Protein AF-A0AAV1BAX0-F1 (afdb_monomer_lite)

Organism: Vicia faba (NCBI:txid3906)

Foldseek 3Di:
DPPDPLNVVCVVVVHDLVVVLVVVLVVVLVVLVVVLVVVLVVVCVVVVCPPHPVSVVSNVVSVVVSVVVSVVVVVVSVVVSVVCVVPVSDDDPPDDDPPPVPPPDDDPPPPCCDPVNVVVVVVVVVVVVVVVVVVVVVVVVVVVVVVVVVVVVVVVVVVVVVVVVVVVVVVVVVVVVVVVVVVVVVVVVVVVVVVVVVVVVVVVVVDPPPVDPDPDDPVNVVVVVVVVD

Secondary structure (DSSP, 8-state):
--SSHHHHHHHHTT--HHHHHHHHHHHHHHHHHHHHHHHHHHHHHHTT-TTSHHHHHHHHHHHHHHHHHHHHHHHHHHHHHHHIIIIIS-PPTT--PPPGGG--S---------HHHHHHHHHHHHHHHHHHHHHHHHHHHHHHHHHHHHHHHHHHHHHHHHHHHHHHHHHHHHHHHHHHHHHHHHHHHHHHHHHHHHHHHHHHTT-----SSTT--HHHHHHHHTT--

Radius of gyration: 51.3 Å; chains: 1; bounding box: 111×55×138 Å

Sequence (229 aa):
MEGGESYRVFKSLNLDPQLLFNEIFNTGDDLLIETFDFIFREASIKLNLEGTKRSQHLKQGIDGILQNVQSVADQKLAVWEEYCLYHCFSLPQGFQMPNTDDLGGNHIDLVPTSPQELDAELESLRKKLAEVGKESEMLNQEIQAFPKHSSLNALHINEAVQLLEQNSQEVLTTAQELRRKIGKRNTNMIEETEEMKAKRFNNNKMDTSAKGLSNMKLEDLQRFVTQLE

pLDDT: mean 81.81, std 16.13, range [42.84, 97.06]

Structure (mmCIF, N/CA/C/O backbone):
data_AF-A0AAV1BAX0-F1
#
_entry.id   AF-A0AAV1BAX0-F1
#
loop_
_atom_site.group_PDB
_atom_site.id
_atom_site.type_symbol
_atom_site.label_atom_id
_atom_site.label_alt_id
_atom_site.label_comp_id
_atom_site.label_asym_id
_atom_site.label_entity_id
_atom_site.label_seq_id
_atom_site.pdbx_PDB_ins_code
_atom_site.Cartn_x
_atom_site.Cartn_y
_atom_site.Cartn_z
_atom_site.occupancy
_atom_site.B_iso_or_equiv
_atom_site.auth_seq_id
_atom_site.auth_comp_id
_atom_site.auth_asym_id
_atom_site.auth_atom_id
_atom_site.pdbx_PDB_model_num
ATOM 1 N N . MET A 1 1 ? 16.378 -8.041 -21.061 1.00 56.06 1 MET A N 1
ATOM 2 C CA . MET A 1 1 ? 15.771 -7.148 -20.055 1.00 56.06 1 MET A CA 1
ATOM 3 C C . MET A 1 1 ? 16.625 -7.056 -18.791 1.00 56.06 1 MET A C 1
ATOM 5 O O . MET A 1 1 ? 16.685 -5.986 -18.221 1.00 56.06 1 MET A O 1
ATOM 9 N N . GLU A 1 2 ? 17.463 -8.044 -18.476 1.00 52.78 2 GLU A N 1
ATOM 10 C CA . GLU A 1 2 ? 18.740 -7.809 -17.778 1.00 52.78 2 GLU A CA 1
ATOM 11 C C . GLU A 1 2 ? 19.899 -8.082 -18.746 1.00 52.78 2 GLU A C 1
ATOM 13 O O . GLU A 1 2 ? 19.796 -8.961 -19.602 1.00 52.78 2 GLU A O 1
ATOM 18 N N . GLY A 1 3 ? 20.966 -7.281 -18.685 1.00 58.06 3 GLY A N 1
ATOM 19 C CA . GLY A 1 3 ? 22.186 -7.493 -19.482 1.00 58.06 3 GLY A CA 1
ATOM 20 C C . GLY A 1 3 ? 22.179 -6.982 -20.933 1.00 58.06 3 GLY A C 1
ATOM 21 O O . GLY A 1 3 ? 23.200 -7.089 -21.605 1.00 58.06 3 GLY A O 1
ATOM 22 N N . GLY A 1 4 ? 21.078 -6.395 -21.416 1.00 71.81 4 GLY A N 1
ATOM 23 C CA . GLY A 1 4 ? 21.020 -5.744 -22.737 1.00 71.81 4 GLY A CA 1
ATOM 24 C C . GLY A 1 4 ? 21.679 -4.357 -22.758 1.00 71.81 4 GLY A C 1
ATOM 25 O O . GLY A 1 4 ? 21.877 -3.744 -21.710 1.00 71.81 4 GLY A O 1
ATOM 26 N N . GLU A 1 5 ? 21.979 -3.826 -23.946 1.00 74.50 5 GLU A N 1
ATOM 27 C CA . GLU A 1 5 ? 22.598 -2.495 -24.105 1.00 74.50 5 GLU A CA 1
ATOM 28 C C . GLU A 1 5 ? 21.769 -1.382 -23.450 1.00 74.50 5 GLU A C 1
ATOM 30 O O . GLU A 1 5 ? 22.320 -0.559 -22.721 1.00 74.50 5 GLU A O 1
ATOM 35 N N . SER A 1 6 ? 20.439 -1.420 -23.595 1.00 79.06 6 SER A N 1
ATOM 36 C CA . SER A 1 6 ? 19.533 -0.469 -22.934 1.00 79.06 6 SER A CA 1
ATOM 37 C C . SER A 1 6 ? 19.663 -0.507 -21.417 1.00 79.06 6 SER A C 1
ATOM 39 O O . SER A 1 6 ? 19.826 0.534 -20.789 1.00 79.06 6 SER A O 1
ATOM 41 N N . TYR A 1 7 ? 19.703 -1.705 -20.832 1.00 79.88 7 TYR A N 1
ATOM 42 C CA . TYR A 1 7 ? 19.881 -1.876 -19.391 1.00 79.88 7 TYR A CA 1
ATOM 43 C C . TYR A 1 7 ? 21.199 -1.255 -18.905 1.00 79.88 7 TYR A C 1
ATOM 45 O O . TYR A 1 7 ? 21.220 -0.584 -17.879 1.00 79.88 7 TYR A O 1
ATOM 53 N N . ARG A 1 8 ? 22.300 -1.421 -19.652 1.00 80.12 8 ARG A N 1
ATOM 54 C CA . ARG A 1 8 ? 23.603 -0.840 -19.277 1.00 80.12 8 ARG A CA 1
ATOM 55 C C . ARG A 1 8 ? 23.584 0.689 -19.324 1.00 80.12 8 ARG A C 1
ATOM 57 O O . ARG A 1 8 ? 24.122 1.316 -18.415 1.00 80.12 8 ARG A O 1
ATOM 64 N N . VAL A 1 9 ? 22.938 1.272 -20.334 1.00 82.62 9 VAL A N 1
ATOM 65 C CA . VAL A 1 9 ? 22.800 2.730 -20.469 1.00 82.62 9 VAL A CA 1
ATOM 66 C C . VAL A 1 9 ? 21.949 3.307 -19.338 1.00 82.62 9 VAL A C 1
ATOM 68 O O . VAL A 1 9 ? 22.412 4.208 -18.644 1.00 82.62 9 VAL A O 1
ATOM 71 N N . PHE A 1 10 ? 20.763 2.763 -19.061 1.00 85.25 10 PHE A N 1
ATOM 72 C CA . PHE A 1 10 ? 19.931 3.269 -17.959 1.00 85.25 10 PHE A CA 1
ATOM 73 C C . PHE A 1 10 ? 20.596 3.073 -16.592 1.00 85.25 10 PHE A C 1
ATOM 75 O O . PHE A 1 10 ? 20.610 3.997 -15.781 1.00 85.25 10 PHE A O 1
ATOM 82 N N . LYS A 1 11 ? 21.278 1.942 -16.378 1.00 83.50 11 LYS A N 1
ATOM 83 C CA . LYS A 1 11 ? 22.058 1.709 -15.157 1.00 83.50 11 LYS A CA 1
ATOM 84 C C . LYS A 1 11 ? 23.193 2.719 -14.976 1.00 83.50 11 LYS A C 1
ATOM 86 O O . LYS A 1 11 ? 23.450 3.134 -13.852 1.00 83.50 11 LYS A O 1
ATOM 91 N N . SER A 1 12 ? 23.850 3.149 -16.057 1.00 82.88 12 SER A N 1
ATOM 92 C CA . SER A 1 12 ? 24.878 4.203 -15.992 1.00 82.88 12 SER A CA 1
ATOM 93 C C . SER A 1 12 ? 24.309 5.577 -15.618 1.00 82.88 12 SER A C 1
ATOM 95 O O . SER A 1 12 ? 25.004 6.388 -15.016 1.00 82.88 12 SER A O 1
ATOM 97 N N . LEU A 1 13 ? 23.025 5.808 -15.908 1.00 82.69 13 LEU A N 1
ATOM 98 C CA . LEU A 1 13 ? 22.268 6.992 -15.493 1.00 82.69 13 LEU A CA 1
ATOM 99 C C . LEU A 1 13 ? 21.647 6.832 -14.096 1.00 82.69 13 LEU A C 1
ATOM 101 O O . LEU A 1 13 ? 20.852 7.671 -13.682 1.00 82.69 13 LEU A O 1
ATOM 105 N N . ASN A 1 14 ? 21.992 5.758 -13.376 1.00 84.94 14 ASN A N 1
ATOM 106 C CA . ASN A 1 14 ? 21.416 5.398 -12.083 1.00 84.94 14 ASN A CA 1
ATOM 107 C C . ASN A 1 14 ? 19.880 5.257 -12.120 1.00 84.94 14 ASN A C 1
ATOM 109 O O . ASN A 1 14 ? 19.195 5.531 -11.136 1.00 84.94 14 ASN A O 1
ATOM 113 N N . LEU A 1 15 ? 19.344 4.841 -13.272 1.00 86.44 15 LEU A N 1
ATOM 114 C CA . LEU A 1 15 ? 17.927 4.581 -13.488 1.00 86.44 15 LEU A CA 1
ATOM 115 C C . LEU A 1 15 ? 17.687 3.075 -13.530 1.00 86.44 15 LEU A C 1
ATOM 117 O O . LEU A 1 15 ? 18.209 2.375 -14.401 1.00 86.44 15 LEU A O 1
ATOM 121 N N . ASP A 1 16 ? 16.858 2.600 -12.605 1.00 89.19 16 ASP A N 1
ATOM 122 C CA . ASP A 1 16 ? 16.322 1.245 -12.611 1.00 89.19 16 ASP A CA 1
ATOM 123 C C . ASP A 1 16 ? 14.814 1.298 -12.918 1.00 89.19 16 ASP A C 1
ATOM 125 O O . ASP A 1 16 ? 14.025 1.698 -12.056 1.00 89.19 16 ASP A O 1
ATOM 129 N N . PRO A 1 17 ? 14.395 0.924 -14.142 1.00 89.38 17 PRO A N 1
ATOM 130 C CA . PRO A 1 17 ? 12.987 0.922 -14.521 1.00 89.38 17 PRO A CA 1
ATOM 131 C C . PRO A 1 17 ? 12.127 0.031 -13.621 1.00 89.38 17 PRO A C 1
ATOM 133 O O . PRO A 1 17 ? 10.997 0.393 -13.321 1.00 89.38 17 PRO A O 1
ATOM 136 N N . GLN A 1 18 ? 12.661 -1.100 -13.149 1.00 90.31 18 GLN A N 1
ATOM 137 C CA . GLN A 1 18 ? 11.916 -2.023 -12.290 1.00 90.31 18 GLN A CA 1
ATOM 138 C C . GLN A 1 18 ? 11.647 -1.407 -10.916 1.00 90.31 18 GLN A C 1
ATOM 140 O O . GLN A 1 18 ? 10.546 -1.530 -10.384 1.00 90.31 18 GLN A O 1
ATOM 145 N N . LEU A 1 19 ? 12.619 -0.673 -10.366 1.00 91.50 19 LEU A N 1
ATOM 146 C CA . LEU A 1 19 ? 12.414 0.071 -9.124 1.00 91.50 19 LEU A CA 1
ATOM 147 C C . LEU A 1 19 ? 11.325 1.142 -9.284 1.00 91.50 19 LEU A C 1
ATOM 149 O O . LEU A 1 19 ? 10.476 1.283 -8.409 1.00 91.50 19 LEU A O 1
ATOM 153 N N . LEU A 1 20 ? 11.320 1.856 -10.416 1.00 91.81 20 LEU A N 1
ATOM 154 C CA . LEU A 1 20 ? 10.295 2.855 -10.720 1.00 91.81 20 LEU A CA 1
ATOM 155 C C . LEU A 1 20 ? 8.892 2.237 -10.804 1.00 91.81 20 LEU A C 1
ATOM 157 O O . LEU A 1 20 ? 7.953 2.792 -10.238 1.00 91.81 20 LEU A O 1
ATOM 161 N N . PHE A 1 21 ? 8.732 1.112 -11.506 1.00 94.31 21 PHE A N 1
ATOM 162 C CA . PHE A 1 21 ? 7.425 0.461 -11.630 1.00 94.31 21 PHE A CA 1
ATOM 163 C C . PHE A 1 21 ? 6.913 -0.048 -10.285 1.00 94.31 21 PHE A C 1
ATOM 165 O O . PHE A 1 21 ? 5.764 0.222 -9.947 1.00 94.31 21 PHE A O 1
ATOM 172 N N . ASN A 1 22 ? 7.776 -0.676 -9.483 1.00 94.69 22 ASN A N 1
ATOM 173 C CA . ASN A 1 22 ? 7.417 -1.130 -8.140 1.00 94.69 22 ASN A CA 1
ATOM 174 C C . ASN A 1 22 ? 6.946 0.026 -7.250 1.00 94.69 22 ASN A C 1
ATOM 176 O O . ASN A 1 22 ? 5.941 -0.108 -6.561 1.00 94.69 22 ASN A O 1
ATOM 180 N N . GLU A 1 23 ? 7.625 1.175 -7.294 1.00 95.31 23 GLU A N 1
ATOM 181 C CA . GLU A 1 23 ? 7.206 2.363 -6.542 1.00 95.31 23 GLU A CA 1
ATOM 182 C C . GLU A 1 23 ? 5.816 2.851 -6.973 1.00 95.31 23 GLU A C 1
ATOM 184 O O . GLU A 1 23 ? 4.967 3.156 -6.135 1.00 95.31 23 GLU A O 1
ATOM 189 N N . ILE A 1 24 ? 5.557 2.886 -8.283 1.00 94.69 24 ILE A N 1
ATOM 190 C CA . ILE A 1 24 ? 4.260 3.297 -8.833 1.00 94.69 24 ILE A CA 1
ATOM 191 C C . ILE A 1 24 ? 3.157 2.318 -8.422 1.00 94.69 24 ILE A C 1
ATOM 193 O O . ILE A 1 24 ? 2.070 2.759 -8.050 1.00 94.69 24 ILE A O 1
ATOM 197 N N . PHE A 1 25 ? 3.426 1.013 -8.474 1.00 94.75 25 PHE A N 1
ATOM 198 C CA . PHE A 1 25 ? 2.463 -0.019 -8.090 1.00 94.75 25 PHE A CA 1
ATOM 199 C C . PHE A 1 25 ? 2.133 0.070 -6.602 1.00 94.75 25 PHE A C 1
ATOM 201 O O . PHE A 1 25 ? 0.964 0.212 -6.257 1.00 94.75 25 PHE A O 1
ATOM 208 N N . ASN A 1 26 ? 3.154 0.127 -5.743 1.00 95.00 26 ASN A N 1
ATOM 209 C CA . ASN A 1 26 ? 2.975 0.258 -4.297 1.00 95.00 26 ASN A CA 1
ATOM 210 C C . ASN A 1 26 ? 2.201 1.533 -3.936 1.00 95.00 26 ASN A C 1
ATOM 212 O O . ASN A 1 26 ? 1.248 1.482 -3.168 1.00 95.00 26 ASN A O 1
ATOM 216 N N . THR A 1 27 ? 2.546 2.669 -4.553 1.00 96.00 27 THR A N 1
ATOM 217 C CA . THR A 1 27 ? 1.825 3.934 -4.335 1.00 96.00 27 THR A CA 1
ATOM 218 C C . THR A 1 27 ? 0.354 3.822 -4.750 1.00 96.00 27 THR A C 1
ATOM 220 O O . THR A 1 27 ? -0.532 4.368 -4.090 1.00 96.00 27 THR A O 1
ATOM 223 N N . GLY A 1 28 ? 0.082 3.136 -5.864 1.00 94.19 28 GLY A N 1
ATOM 224 C CA . GLY A 1 28 ? -1.276 2.881 -6.337 1.00 94.19 28 GLY A CA 1
ATOM 225 C C . GLY A 1 28 ? -2.078 2.013 -5.367 1.00 94.19 28 GLY A C 1
ATOM 226 O O . GLY A 1 28 ? -3.223 2.347 -5.058 1.00 94.19 28 GLY A O 1
ATOM 227 N N . ASP A 1 29 ? -1.468 0.943 -4.862 1.00 94.50 29 ASP A N 1
ATOM 228 C CA . ASP A 1 29 ? -2.080 0.035 -3.893 1.00 94.50 29 ASP A CA 1
ATOM 229 C C . ASP A 1 29 ? -2.382 0.731 -2.567 1.00 94.50 29 ASP A C 1
ATOM 231 O O . ASP A 1 29 ? -3.511 0.644 -2.074 1.00 94.50 29 ASP A O 1
ATOM 235 N N . ASP A 1 30 ? -1.420 1.484 -2.035 1.00 96.19 30 ASP A N 1
ATOM 236 C CA . ASP A 1 30 ? -1.581 2.257 -0.803 1.00 96.19 30 ASP A CA 1
ATOM 237 C C . ASP A 1 30 ? -2.739 3.256 -0.939 1.00 96.19 30 ASP A C 1
ATOM 239 O O . ASP A 1 30 ? -3.633 3.307 -0.089 1.00 96.19 30 ASP A O 1
ATOM 243 N N . LEU A 1 31 ? -2.806 3.983 -2.062 1.00 96.19 31 LEU A N 1
ATOM 244 C CA . LEU A 1 31 ? -3.894 4.922 -2.340 1.00 96.19 31 LEU A CA 1
ATOM 245 C C . LEU A 1 31 ? -5.262 4.227 -2.386 1.00 96.19 31 LEU A C 1
ATOM 247 O O . LEU A 1 31 ? -6.249 4.761 -1.864 1.00 96.19 31 LEU A O 1
ATOM 251 N N . LEU A 1 32 ? -5.353 3.059 -3.029 1.00 95.19 32 LEU A N 1
ATOM 252 C CA . LEU A 1 32 ? -6.598 2.295 -3.107 1.00 95.19 32 LEU A CA 1
ATOM 253 C C . LEU A 1 32 ? -7.034 1.817 -1.720 1.00 95.19 32 LEU A C 1
ATOM 255 O O . LEU A 1 32 ? -8.198 2.001 -1.355 1.00 95.19 32 LEU A O 1
ATOM 259 N N . ILE A 1 33 ? -6.115 1.262 -0.932 1.00 95.38 33 ILE A N 1
ATOM 260 C CA . ILE A 1 33 ? -6.396 0.790 0.426 1.00 95.38 33 ILE A CA 1
ATOM 261 C C . ILE A 1 33 ? -6.887 1.949 1.300 1.00 95.38 33 ILE A C 1
ATOM 263 O O . ILE A 1 33 ? -7.977 1.867 1.874 1.00 95.38 33 ILE A O 1
ATOM 267 N N . GLU A 1 34 ? -6.151 3.062 1.337 1.00 96.69 34 GLU A N 1
ATOM 268 C CA . GLU A 1 34 ? -6.511 4.238 2.136 1.00 96.69 34 GLU A CA 1
ATOM 269 C C . GLU A 1 34 ? -7.874 4.818 1.738 1.00 96.69 34 GLU A C 1
ATOM 271 O O . GLU A 1 34 ? -8.704 5.143 2.597 1.00 96.69 34 GLU A O 1
ATOM 276 N N . THR A 1 35 ? -8.143 4.909 0.433 1.00 96.81 35 THR A N 1
ATOM 277 C CA . THR A 1 35 ? -9.413 5.432 -0.085 1.00 96.81 35 THR A CA 1
ATOM 278 C C . THR A 1 35 ? -10.585 4.552 0.344 1.00 96.81 35 THR A C 1
ATOM 280 O O . THR A 1 35 ? -11.621 5.056 0.787 1.00 96.81 35 THR A O 1
ATOM 283 N N . PHE A 1 36 ? -10.451 3.231 0.235 1.00 96.94 36 PHE A N 1
ATOM 284 C CA . PHE A 1 36 ? -11.533 2.309 0.576 1.00 96.94 36 PHE A CA 1
ATOM 285 C C . PHE A 1 36 ? -11.749 2.193 2.088 1.00 96.94 36 PHE A C 1
ATOM 287 O O . PHE A 1 36 ? -12.898 2.102 2.534 1.00 96.94 36 PHE A O 1
ATOM 294 N N . ASP A 1 37 ? -10.692 2.302 2.892 1.00 96.12 37 ASP A N 1
ATOM 295 C CA . ASP A 1 37 ? -10.814 2.402 4.345 1.00 96.12 37 ASP A CA 1
ATOM 296 C C . ASP A 1 37 ? -11.501 3.702 4.779 1.00 96.12 37 ASP A C 1
ATOM 298 O O . ASP A 1 37 ? -12.346 3.689 5.685 1.00 96.12 37 ASP A O 1
ATOM 302 N N . PHE A 1 38 ? -11.219 4.819 4.100 1.00 96.19 38 PHE A N 1
ATOM 303 C CA . PHE A 1 38 ? -11.955 6.067 4.294 1.00 96.19 38 PHE A CA 1
ATOM 304 C C . PHE A 1 38 ? -13.444 5.907 3.953 1.00 96.19 38 PHE A C 1
ATOM 306 O O . PHE A 1 38 ? -14.301 6.281 4.758 1.00 96.19 38 PHE A O 1
ATOM 313 N N . ILE A 1 39 ? -13.770 5.293 2.809 1.00 95.12 39 ILE A N 1
ATOM 314 C CA . ILE A 1 39 ? -15.159 5.027 2.401 1.00 95.12 39 ILE A CA 1
ATOM 315 C C . ILE A 1 39 ? -15.875 4.160 3.442 1.00 95.12 39 ILE A C 1
ATOM 317 O O . ILE A 1 39 ? -17.005 4.471 3.826 1.00 95.12 39 ILE A O 1
ATOM 321 N N . PHE A 1 40 ? -15.232 3.094 3.928 1.00 95.25 40 PHE A N 1
ATOM 322 C CA . PHE A 1 40 ? -15.801 2.235 4.965 1.00 95.25 40 PHE A CA 1
ATOM 323 C C . PHE A 1 40 ? -16.090 3.007 6.254 1.00 95.25 40 PHE A C 1
ATOM 325 O O . PHE A 1 40 ? -17.174 2.859 6.831 1.00 95.25 40 PHE A O 1
ATOM 332 N N . ARG A 1 41 ? -15.153 3.856 6.691 1.00 94.00 41 ARG A N 1
ATOM 333 C CA . ARG A 1 41 ? -15.304 4.692 7.886 1.00 94.00 41 ARG A CA 1
ATOM 334 C C . ARG A 1 41 ? -16.471 5.668 7.741 1.00 94.00 41 ARG A C 1
ATOM 336 O O . ARG A 1 41 ? -17.373 5.670 8.577 1.00 94.00 41 ARG A O 1
ATOM 343 N N . GLU A 1 42 ? -16.502 6.433 6.654 1.00 94.75 42 GLU A N 1
ATOM 344 C CA . GLU A 1 42 ? -17.562 7.408 6.365 1.00 94.75 42 GLU A CA 1
ATOM 345 C C . GLU A 1 42 ? -18.943 6.755 6.256 1.00 94.75 42 GLU A C 1
ATOM 347 O O . GLU A 1 42 ? -19.927 7.254 6.810 1.00 94.75 42 GLU A O 1
ATOM 352 N N . ALA A 1 43 ? -19.033 5.623 5.557 1.00 92.38 43 ALA A N 1
ATOM 353 C CA . ALA A 1 43 ? -20.284 4.893 5.405 1.00 92.38 43 ALA A CA 1
ATOM 354 C C . ALA A 1 43 ? -20.764 4.311 6.743 1.00 92.38 43 ALA A C 1
ATOM 356 O O . ALA A 1 43 ? -21.957 4.374 7.042 1.00 92.38 43 ALA A O 1
ATOM 357 N N . SER A 1 44 ? -19.852 3.796 7.571 1.00 92.50 44 SER A N 1
ATOM 358 C CA . SER A 1 44 ? -20.188 3.262 8.896 1.00 92.50 44 SER A CA 1
ATOM 359 C C . SER A 1 44 ? -20.762 4.337 9.822 1.00 92.50 44 SER A C 1
ATOM 361 O O . SER A 1 44 ? -21.765 4.073 10.491 1.00 92.50 44 SER A O 1
ATOM 363 N N . ILE A 1 45 ? -20.189 5.548 9.798 1.00 91.44 45 ILE A N 1
ATOM 364 C CA . ILE A 1 45 ? -20.668 6.708 10.566 1.00 91.44 45 ILE A CA 1
ATOM 365 C C . ILE A 1 45 ? -22.049 7.147 10.069 1.00 91.44 45 ILE A C 1
ATOM 367 O O . ILE A 1 45 ? -22.998 7.213 10.845 1.00 91.44 45 ILE A O 1
ATOM 371 N N . LYS A 1 46 ? -22.205 7.400 8.762 1.00 92.31 46 LYS A N 1
ATOM 372 C CA . LYS A 1 46 ? -23.468 7.915 8.194 1.00 92.31 46 LYS A CA 1
ATOM 373 C C . LYS A 1 46 ? -24.644 6.962 8.368 1.00 92.31 46 LYS A C 1
ATOM 375 O O . LYS A 1 46 ? -25.791 7.401 8.429 1.00 92.31 46 LYS A O 1
ATOM 380 N N . LEU A 1 47 ? -24.368 5.663 8.420 1.00 90.38 47 LEU A N 1
ATOM 381 C CA . LEU A 1 47 ? -25.381 4.625 8.557 1.00 90.38 47 LEU A CA 1
ATOM 382 C C . LEU A 1 47 ? -25.578 4.161 10.014 1.00 90.38 47 LEU A C 1
ATOM 384 O O . LEU A 1 47 ? -26.423 3.294 10.237 1.00 90.38 47 LEU A O 1
ATOM 388 N N . ASN A 1 48 ? -24.840 4.720 10.988 1.00 89.44 48 ASN A N 1
ATOM 389 C CA . ASN A 1 48 ? -24.863 4.327 12.406 1.00 89.44 48 ASN A CA 1
ATOM 390 C C . ASN A 1 48 ? -24.738 2.804 12.605 1.00 89.44 48 ASN A C 1
ATOM 392 O O . ASN A 1 48 ? -25.522 2.184 13.325 1.00 89.44 48 ASN A O 1
ATOM 396 N N . LEU A 1 49 ? -23.783 2.174 11.913 1.00 81.06 49 LEU A N 1
ATOM 397 C CA . LEU A 1 49 ? -23.656 0.708 11.874 1.00 81.06 49 LEU A CA 1
ATOM 398 C C . LEU A 1 49 ? -22.674 0.134 12.896 1.00 81.06 49 LEU A C 1
ATOM 400 O O . LEU A 1 49 ? -22.452 -1.081 12.895 1.00 81.06 49 LEU A O 1
ATOM 404 N N . GLU A 1 50 ? -22.092 0.970 13.750 1.00 77.88 50 GLU A N 1
ATOM 405 C CA . GLU A 1 50 ? -21.078 0.578 14.728 1.00 77.88 50 GLU A CA 1
ATOM 406 C C . GLU A 1 50 ? -21.533 -0.610 15.592 1.00 77.88 50 GLU A C 1
ATOM 408 O O . GLU A 1 50 ? -22.631 -0.630 16.145 1.00 77.88 50 GLU A O 1
ATOM 413 N N . GLY A 1 51 ? -20.704 -1.657 15.648 1.00 73.06 51 GLY A N 1
ATOM 414 C CA . GLY A 1 51 ? -20.981 -2.871 16.423 1.00 73.06 51 GLY A CA 1
ATOM 415 C C . GLY A 1 51 ? -22.090 -3.783 15.874 1.00 73.06 51 GLY A C 1
ATOM 416 O O . GLY A 1 51 ? -22.432 -4.777 16.514 1.00 73.06 51 GLY A O 1
ATOM 417 N N . THR A 1 52 ? -22.660 -3.497 14.698 1.00 84.81 52 THR A N 1
ATOM 418 C CA . THR A 1 52 ? -23.745 -4.307 14.114 1.00 84.81 52 THR A CA 1
ATOM 419 C C . THR A 1 52 ? -23.237 -5.338 13.097 1.00 84.81 52 THR A C 1
ATOM 421 O O . THR A 1 52 ? -22.260 -5.110 12.385 1.00 84.81 52 THR A O 1
ATOM 424 N N . LYS A 1 53 ? -23.977 -6.445 12.907 1.00 85.00 53 LYS A N 1
ATOM 425 C CA . LYS A 1 53 ? -23.742 -7.401 11.795 1.00 85.00 53 LYS A CA 1
ATOM 426 C C . LYS A 1 53 ? -23.770 -6.730 10.412 1.00 85.00 53 LYS A C 1
ATOM 428 O O . LYS A 1 53 ? -23.157 -7.208 9.465 1.00 85.00 53 LYS A O 1
ATOM 433 N N . ARG A 1 54 ? -24.472 -5.601 10.290 1.00 86.62 54 ARG A N 1
ATOM 434 C CA . ARG A 1 54 ? -24.584 -4.838 9.045 1.00 86.62 54 ARG A CA 1
ATOM 435 C C . ARG A 1 54 ? -23.302 -4.064 8.712 1.00 86.62 54 ARG A C 1
ATOM 437 O O . ARG A 1 54 ? -23.035 -3.872 7.531 1.00 86.62 54 ARG A O 1
ATOM 444 N N . SER A 1 55 ? -22.482 -3.706 9.706 1.00 90.19 55 SER A N 1
ATOM 445 C CA . SER A 1 55 ? -21.128 -3.173 9.476 1.00 90.19 55 SER A CA 1
ATOM 446 C C . SER A 1 55 ? -20.203 -4.228 8.856 1.00 90.19 55 SER A C 1
ATOM 448 O O . SER A 1 55 ? -19.480 -3.921 7.913 1.00 90.19 55 SER A O 1
ATOM 450 N N . GLN A 1 56 ? -20.301 -5.494 9.279 1.00 90.00 56 GLN A N 1
ATOM 451 C CA . GLN A 1 56 ? -19.527 -6.586 8.669 1.00 90.00 56 GLN A CA 1
ATOM 452 C C . GLN A 1 56 ? -19.909 -6.810 7.202 1.00 90.00 56 GLN A C 1
ATOM 454 O O . GLN A 1 56 ? -19.031 -6.917 6.352 1.00 90.00 56 GLN A O 1
ATOM 459 N N . HIS A 1 57 ? -21.208 -6.821 6.885 1.00 92.50 57 HIS A N 1
ATOM 460 C CA . HIS A 1 57 ? -21.663 -6.939 5.494 1.00 92.50 57 HIS A CA 1
ATOM 461 C C . HIS A 1 57 ? -21.229 -5.739 4.639 1.00 92.50 57 HIS A C 1
ATOM 463 O O . HIS A 1 57 ? -20.896 -5.907 3.469 1.00 92.50 57 HIS A O 1
ATOM 469 N N . LEU A 1 58 ? -21.211 -4.531 5.215 1.00 93.50 58 LEU A N 1
ATOM 470 C CA . LEU A 1 58 ? -20.702 -3.338 4.540 1.00 93.50 58 LEU A CA 1
ATOM 471 C C . LEU A 1 58 ? -19.204 -3.468 4.235 1.00 93.50 58 LEU A C 1
ATOM 473 O O . LEU A 1 58 ? -18.808 -3.215 3.101 1.00 93.50 58 LEU A O 1
ATOM 477 N N . LYS A 1 59 ? -18.392 -3.902 5.209 1.00 94.25 59 LYS A N 1
ATOM 478 C CA . LYS A 1 59 ? -16.953 -4.128 5.007 1.00 94.25 59 LYS A CA 1
ATOM 479 C C . LYS A 1 59 ? -16.711 -5.165 3.912 1.00 94.25 59 LYS A C 1
ATOM 481 O O . LYS A 1 59 ? -15.997 -4.872 2.967 1.00 94.25 59 LYS A O 1
ATOM 486 N N . GLN A 1 60 ? -17.406 -6.303 3.962 1.00 95.50 60 GLN A N 1
ATOM 487 C CA . GLN A 1 60 ? -17.324 -7.340 2.925 1.00 95.50 60 GLN A CA 1
ATOM 488 C C . GLN A 1 60 ? -17.682 -6.817 1.529 1.00 95.50 60 GLN A C 1
ATOM 490 O O . GLN A 1 60 ? -17.012 -7.151 0.556 1.00 95.50 60 GLN A O 1
ATOM 495 N N . GLY A 1 61 ? -18.730 -5.997 1.416 1.00 95.56 61 GLY A N 1
ATOM 496 C CA . GLY A 1 61 ? -19.115 -5.396 0.139 1.00 95.56 61 GLY A CA 1
ATOM 497 C C . GLY A 1 61 ? -18.057 -4.430 -0.398 1.00 95.56 61 GLY A C 1
ATOM 498 O O . GLY A 1 61 ? -17.728 -4.481 -1.579 1.00 95.56 61 GLY A O 1
ATOM 499 N N . ILE A 1 62 ? -17.506 -3.578 0.469 1.00 95.94 62 ILE A N 1
ATOM 500 C CA . ILE A 1 62 ? -16.452 -2.618 0.115 1.00 95.94 62 ILE A CA 1
ATOM 501 C C . ILE A 1 62 ? -15.167 -3.348 -0.277 1.00 95.94 62 ILE A C 1
ATOM 503 O O . ILE A 1 62 ? -14.599 -3.027 -1.316 1.00 95.94 62 ILE A O 1
ATOM 507 N N . ASP A 1 63 ? -14.761 -4.365 0.481 1.00 96.12 63 ASP A N 1
ATOM 508 C CA . ASP A 1 63 ? -13.581 -5.179 0.181 1.00 96.12 63 ASP A CA 1
ATOM 509 C C . ASP A 1 63 ? -13.749 -5.930 -1.151 1.00 96.12 63 ASP A C 1
ATOM 511 O O . ASP A 1 63 ? -12.811 -6.014 -1.938 1.00 96.12 63 ASP A O 1
ATOM 515 N N . GLY A 1 64 ? -14.958 -6.407 -1.467 1.00 97.06 64 GLY A N 1
ATOM 516 C CA . GLY A 1 64 ? -15.251 -7.009 -2.770 1.00 97.06 64 GLY A CA 1
ATOM 517 C C . GLY A 1 64 ? -15.134 -6.018 -3.937 1.00 97.06 64 GLY A C 1
ATOM 518 O O . GLY A 1 64 ? -14.668 -6.381 -5.016 1.00 97.06 64 GLY A O 1
ATOM 519 N N . ILE A 1 65 ? -15.525 -4.754 -3.741 1.00 96.75 65 ILE A N 1
ATOM 520 C CA . ILE A 1 65 ? -15.314 -3.702 -4.748 1.00 96.75 65 ILE A CA 1
ATOM 521 C C . ILE A 1 65 ? -13.822 -3.378 -4.865 1.00 96.75 65 ILE A C 1
ATOM 523 O O . ILE A 1 65 ? -13.329 -3.289 -5.987 1.00 96.75 65 ILE A O 1
ATOM 527 N N . LEU A 1 66 ? -13.111 -3.249 -3.741 1.00 96.81 66 LEU A N 1
ATOM 528 C CA . LEU A 1 66 ? -11.669 -3.006 -3.713 1.00 96.81 66 LEU A CA 1
ATOM 529 C C . LEU A 1 66 ? -10.922 -4.081 -4.509 1.00 96.81 66 LEU A C 1
ATOM 531 O O . LEU A 1 66 ? -10.179 -3.738 -5.419 1.00 96.81 66 LEU A O 1
ATOM 535 N N . GLN A 1 67 ? -11.203 -5.362 -4.259 1.00 96.75 67 GLN A N 1
ATOM 536 C CA . GLN A 1 67 ? -10.595 -6.482 -4.987 1.00 96.75 67 GLN A CA 1
ATOM 537 C C . GLN A 1 67 ? -10.844 -6.418 -6.498 1.00 96.75 67 GLN A C 1
ATOM 539 O O . GLN A 1 67 ? -9.943 -6.690 -7.289 1.00 96.75 67 GLN A O 1
ATOM 544 N N . ASN A 1 68 ? -12.052 -6.034 -6.919 1.00 96.88 68 ASN A N 1
ATOM 545 C CA . ASN A 1 68 ? -12.356 -5.872 -8.341 1.00 96.88 68 ASN A CA 1
ATOM 546 C C . ASN A 1 68 ? -11.584 -4.703 -8.959 1.00 96.88 68 ASN A C 1
ATOM 548 O O . ASN A 1 68 ? -11.080 -4.821 -10.074 1.00 96.88 68 ASN A O 1
ATOM 552 N N . VAL A 1 69 ? -11.501 -3.574 -8.250 1.00 96.56 69 VAL A N 1
ATOM 553 C CA . VAL A 1 69 ? -10.762 -2.394 -8.713 1.00 96.56 69 VAL A CA 1
ATOM 554 C C . VAL A 1 69 ? -9.268 -2.699 -8.797 1.00 96.56 69 VAL A C 1
ATOM 556 O O . VAL A 1 69 ? -8.679 -2.428 -9.839 1.00 96.56 69 VAL A O 1
ATOM 559 N N . GLN A 1 70 ? -8.691 -3.312 -7.760 1.00 96.12 70 GLN A N 1
ATOM 560 C CA . GLN A 1 70 ? -7.296 -3.757 -7.724 1.00 96.12 70 GLN A CA 1
ATOM 561 C C . GLN A 1 70 ? -7.000 -4.711 -8.878 1.00 96.12 70 GLN A C 1
ATOM 563 O O . GLN A 1 70 ? -6.142 -4.421 -9.696 1.00 96.12 70 GLN A O 1
ATOM 568 N N . SER A 1 71 ? -7.804 -5.762 -9.061 1.00 96.25 71 SER A N 1
ATOM 569 C CA . SER A 1 71 ? -7.592 -6.716 -10.154 1.00 96.25 71 SER A CA 1
ATOM 570 C C . SER A 1 71 ? -7.575 -6.056 -11.540 1.00 96.25 71 SER A C 1
ATOM 572 O O . SER A 1 71 ? -6.779 -6.440 -12.401 1.00 96.25 71 SER A O 1
ATOM 574 N N . VAL A 1 72 ? -8.440 -5.063 -11.777 1.00 96.62 72 VAL A N 1
ATOM 575 C CA . VAL A 1 72 ? -8.444 -4.307 -13.037 1.00 96.62 72 VAL A CA 1
ATOM 576 C C . VAL A 1 72 ? -7.231 -3.381 -13.129 1.00 96.62 72 VAL A C 1
ATOM 578 O O . VAL A 1 72 ? -6.636 -3.282 -14.205 1.00 96.62 72 VAL A O 1
ATOM 581 N N . ALA A 1 73 ? -6.867 -2.705 -12.039 1.00 95.44 73 ALA A N 1
ATOM 582 C CA . ALA A 1 73 ? -5.700 -1.833 -11.978 1.00 95.44 73 ALA A CA 1
ATOM 583 C C . ALA A 1 73 ? -4.416 -2.622 -12.258 1.00 95.44 73 ALA A C 1
ATOM 585 O O . ALA A 1 73 ? -3.707 -2.267 -13.197 1.00 95.44 73 ALA A O 1
ATOM 586 N N . ASP A 1 74 ? -4.196 -3.739 -11.567 1.00 95.31 74 ASP A N 1
ATOM 587 C CA . ASP A 1 74 ? -3.051 -4.639 -11.736 1.00 95.31 74 ASP A CA 1
ATOM 588 C C . ASP A 1 74 ? -2.910 -5.092 -13.186 1.00 95.31 74 ASP A C 1
ATOM 590 O O . ASP A 1 74 ? -1.838 -5.014 -13.783 1.00 95.31 74 ASP A O 1
ATOM 594 N N . GLN A 1 75 ? -4.020 -5.504 -13.808 1.00 96.69 75 GLN A N 1
ATOM 595 C CA . GLN A 1 75 ? -4.007 -5.926 -15.204 1.00 96.69 75 GLN A CA 1
ATOM 596 C C . GLN A 1 75 ? -3.574 -4.788 -16.138 1.00 96.69 75 GLN A C 1
ATOM 598 O O . GLN A 1 75 ? -2.829 -5.010 -17.096 1.00 96.69 75 GLN A O 1
ATOM 603 N N . LYS A 1 76 ? -4.068 -3.567 -15.908 1.00 95.62 76 LYS A N 1
ATOM 604 C CA . LYS A 1 76 ? -3.726 -2.406 -16.740 1.00 95.62 76 LYS A CA 1
ATOM 605 C C . LYS A 1 76 ? -2.298 -1.940 -16.501 1.00 95.62 76 LYS A C 1
ATOM 607 O O . LYS A 1 76 ? -1.622 -1.596 -17.467 1.00 95.62 76 LYS A O 1
ATOM 612 N N . LEU A 1 77 ? -1.855 -1.960 -15.253 1.00 95.94 77 LEU A N 1
ATOM 613 C CA . LEU A 1 77 ? -0.511 -1.590 -14.842 1.00 95.94 77 LEU A CA 1
ATOM 614 C C . LEU A 1 77 ? 0.532 -2.578 -15.370 1.00 95.94 77 LEU A C 1
ATOM 616 O O . LEU A 1 77 ? 1.556 -2.131 -15.868 1.00 95.94 77 LEU A O 1
ATOM 620 N N . ALA A 1 78 ? 0.231 -3.878 -15.411 1.00 95.38 78 ALA A N 1
ATOM 621 C CA . ALA A 1 78 ? 1.105 -4.879 -16.024 1.00 95.38 78 ALA A CA 1
ATOM 622 C C . ALA A 1 78 ? 1.302 -4.643 -17.534 1.00 95.38 78 ALA A C 1
ATOM 624 O O . ALA A 1 78 ? 2.421 -4.672 -18.040 1.00 95.38 78 ALA A O 1
ATOM 625 N N . VAL A 1 79 ? 0.219 -4.347 -18.266 1.00 96.88 79 VAL A N 1
ATOM 626 C CA . VAL A 1 79 ? 0.310 -4.008 -19.702 1.00 96.88 79 VAL A CA 1
ATOM 627 C C . VAL A 1 79 ? 1.067 -2.694 -19.911 1.00 96.88 79 VAL A C 1
ATOM 629 O O . VAL A 1 79 ? 1.824 -2.550 -20.871 1.00 96.88 79 VAL A O 1
ATOM 632 N N . TRP A 1 80 ? 0.858 -1.720 -19.025 1.00 96.75 80 TRP A N 1
ATOM 633 C CA . TRP A 1 80 ? 1.566 -0.446 -19.062 1.00 96.75 80 TRP A CA 1
ATOM 634 C C . TRP A 1 80 ? 3.066 -0.612 -18.782 1.00 96.75 80 TRP A C 1
ATOM 636 O O . TRP A 1 80 ? 3.875 -0.034 -19.506 1.00 96.75 80 TRP A O 1
ATOM 646 N N . GLU A 1 81 ? 3.448 -1.443 -17.812 1.00 95.38 81 GLU A N 1
ATOM 647 C CA . GLU A 1 81 ? 4.845 -1.779 -17.534 1.00 95.38 81 GLU A CA 1
ATOM 648 C C . GLU A 1 81 ? 5.506 -2.430 -18.751 1.00 95.38 81 GLU A C 1
ATOM 650 O O . GLU A 1 81 ? 6.573 -1.985 -19.179 1.00 95.38 81 GLU A O 1
ATOM 655 N N . GLU A 1 82 ? 4.861 -3.432 -19.355 1.00 94.06 82 GLU A N 1
ATOM 656 C CA . GLU A 1 82 ? 5.384 -4.097 -20.550 1.00 94.06 82 GLU A CA 1
ATOM 657 C C . GLU A 1 82 ? 5.601 -3.092 -21.691 1.00 94.06 82 GLU A C 1
ATOM 659 O O . GLU A 1 82 ? 6.666 -3.061 -22.317 1.00 94.06 82 GLU A O 1
ATOM 664 N N . TYR A 1 83 ? 4.626 -2.206 -21.913 1.00 94.50 83 TYR A N 1
ATOM 665 C CA . TYR A 1 83 ? 4.738 -1.124 -22.884 1.00 94.50 83 TYR A CA 1
ATOM 666 C C . TYR A 1 83 ? 5.926 -0.202 -22.575 1.00 94.50 83 TYR A C 1
ATOM 668 O O . TYR A 1 83 ? 6.718 0.113 -23.466 1.00 94.50 83 TYR A O 1
ATOM 676 N N . CYS A 1 84 ? 6.085 0.227 -21.322 1.00 93.12 84 CYS A N 1
ATOM 677 C CA . CYS A 1 84 ? 7.176 1.106 -20.917 1.00 93.12 84 CYS A CA 1
ATOM 678 C C . CYS A 1 84 ? 8.541 0.437 -21.074 1.00 93.12 84 CYS A C 1
ATOM 680 O O . CYS A 1 84 ? 9.475 1.071 -21.564 1.00 93.12 84 CYS A O 1
ATOM 682 N N . LEU A 1 85 ? 8.669 -0.839 -20.723 1.00 90.00 85 LEU A N 1
ATOM 683 C CA . LEU A 1 85 ? 9.900 -1.601 -20.919 1.00 90.00 85 LEU A CA 1
ATOM 684 C C . LEU A 1 85 ? 10.259 -1.724 -22.400 1.00 90.00 85 LEU A C 1
ATOM 686 O O . LEU A 1 85 ? 11.429 -1.603 -22.764 1.00 90.00 85 LEU A O 1
ATOM 690 N N . TYR A 1 86 ? 9.259 -1.939 -23.253 1.00 89.19 86 TYR A N 1
ATOM 691 C CA . TYR A 1 86 ? 9.477 -2.155 -24.677 1.00 89.19 86 TYR A CA 1
ATOM 692 C C . TYR A 1 86 ? 9.674 -0.863 -25.482 1.00 89.19 86 TYR A C 1
ATOM 694 O O . TYR A 1 86 ? 10.346 -0.903 -26.509 1.00 89.19 86 TYR A O 1
ATOM 702 N N . HIS A 1 87 ? 9.110 0.268 -25.044 1.00 88.00 87 HIS A N 1
ATOM 703 C CA . HIS A 1 87 ? 9.123 1.516 -25.818 1.00 88.00 87 HIS A CA 1
ATOM 704 C C . HIS A 1 87 ? 9.781 2.709 -25.122 1.00 88.00 87 HIS A C 1
ATOM 706 O O . HIS A 1 87 ? 10.364 3.557 -25.795 1.00 88.00 87 HIS A O 1
ATOM 712 N N . CYS A 1 88 ? 9.672 2.823 -23.798 1.00 89.19 88 CYS A N 1
ATOM 713 C CA . CYS A 1 88 ? 10.215 3.963 -23.052 1.00 89.19 88 CYS A CA 1
ATOM 714 C C . CYS A 1 88 ? 11.642 3.689 -22.567 1.00 89.19 88 CYS A C 1
ATOM 716 O O . CYS A 1 88 ? 12.497 4.568 -22.631 1.00 89.19 88 CYS A O 1
ATOM 718 N N . PHE A 1 89 ? 11.907 2.457 -22.128 1.00 88.44 89 PHE A N 1
ATOM 719 C CA . PHE A 1 89 ? 13.204 2.003 -21.621 1.00 88.44 89 PHE A CA 1
ATOM 720 C C . PHE A 1 89 ? 13.944 1.088 -22.609 1.00 88.44 89 PHE A C 1
ATOM 722 O O . PHE A 1 89 ? 14.807 0.290 -22.235 1.00 88.44 89 PHE A O 1
ATOM 729 N N . SER A 1 90 ? 13.641 1.243 -23.896 1.00 86.62 90 SER A N 1
ATOM 730 C CA . SER A 1 90 ? 14.335 0.600 -25.009 1.00 86.62 90 SER A CA 1
ATOM 731 C C . SER A 1 90 ? 15.213 1.603 -25.751 1.00 86.62 90 SER A C 1
ATOM 733 O O . SER A 1 90 ? 14.774 2.715 -26.045 1.00 86.62 90 SER A O 1
ATOM 735 N N . LEU A 1 91 ? 16.427 1.202 -26.125 1.00 83.19 91 LEU A N 1
ATOM 736 C CA . LEU A 1 91 ? 17.255 2.012 -27.017 1.00 83.19 91 LEU A CA 1
ATOM 737 C C . LEU A 1 91 ? 16.851 1.776 -28.477 1.00 83.19 91 LEU A C 1
ATOM 739 O O . LEU A 1 91 ? 16.709 0.618 -28.879 1.00 83.19 91 LEU A O 1
ATOM 743 N N . PRO A 1 92 ? 16.719 2.839 -29.292 1.00 81.75 92 PRO A N 1
ATOM 744 C CA . PRO A 1 92 ? 16.582 2.694 -30.733 1.00 81.75 92 PRO A CA 1
ATOM 745 C C . PRO A 1 92 ? 17.758 1.910 -31.317 1.00 81.75 92 PRO A C 1
ATOM 747 O O . PRO A 1 92 ? 18.901 2.047 -30.877 1.00 81.75 92 PRO A O 1
ATOM 750 N N . GLN A 1 93 ? 17.489 1.107 -32.343 1.00 79.31 93 GLN A N 1
ATOM 751 C CA . GLN A 1 93 ? 18.531 0.331 -33.003 1.00 79.31 93 GLN A CA 1
ATOM 752 C C . GLN A 1 93 ? 19.609 1.261 -33.582 1.00 79.31 93 GLN A C 1
ATOM 754 O O . GLN A 1 93 ? 19.301 2.197 -34.318 1.00 79.31 93 GLN A O 1
ATOM 759 N N . GLY A 1 94 ? 20.875 1.000 -33.244 1.00 74.56 94 GLY A N 1
ATOM 760 C CA . GLY A 1 94 ? 22.010 1.829 -33.661 1.00 74.56 94 GLY A CA 1
ATOM 761 C C . GLY A 1 94 ? 22.283 3.041 -32.764 1.00 74.56 94 GLY A C 1
ATOM 762 O O . GLY A 1 94 ? 23.205 3.799 -33.057 1.00 74.56 94 GLY A O 1
ATOM 763 N N . PHE A 1 95 ? 21.534 3.225 -31.672 1.00 77.31 95 PHE A N 1
ATOM 764 C CA . PHE A 1 95 ? 21.881 4.213 -30.657 1.00 77.31 95 PHE A CA 1
ATOM 765 C C . PHE A 1 95 ? 23.183 3.810 -29.962 1.00 77.31 95 PHE A C 1
ATOM 767 O O . PHE A 1 95 ? 23.271 2.754 -29.338 1.00 77.31 95 PHE A O 1
ATOM 774 N N . GLN A 1 96 ? 24.184 4.677 -30.047 1.00 69.88 96 GLN A N 1
ATOM 775 C CA . GLN A 1 96 ? 25.414 4.568 -29.278 1.00 69.88 96 GLN A CA 1
ATOM 776 C C . GLN A 1 96 ? 25.453 5.727 -28.297 1.00 69.88 96 GLN A C 1
ATOM 778 O O . GLN A 1 96 ? 25.246 6.882 -28.672 1.00 69.88 96 GLN A O 1
ATOM 783 N N . MET A 1 97 ? 25.701 5.409 -27.029 1.00 68.19 97 MET A N 1
ATOM 784 C CA . MET A 1 97 ? 25.980 6.440 -26.042 1.00 68.19 97 MET A CA 1
ATOM 785 C C . MET A 1 97 ? 27.262 7.160 -26.486 1.00 68.19 97 MET A C 1
ATOM 787 O O . MET A 1 97 ? 28.221 6.470 -26.843 1.00 68.19 97 MET A O 1
ATOM 791 N N . PRO A 1 98 ? 27.298 8.505 -26.521 1.00 67.75 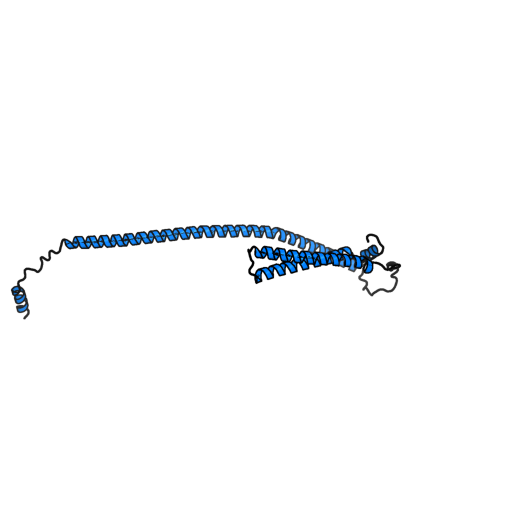98 PRO A N 1
ATOM 792 C CA . PRO A 1 98 ? 28.531 9.222 -26.813 1.00 67.75 98 PRO A CA 1
ATOM 793 C C . PRO A 1 98 ? 29.601 8.730 -25.843 1.00 67.75 98 PRO A C 1
ATOM 795 O O . PRO A 1 98 ? 29.371 8.742 -24.632 1.00 67.75 98 PRO A O 1
ATOM 798 N N . ASN A 1 99 ? 30.730 8.245 -26.365 1.00 57.78 99 ASN A N 1
ATOM 799 C CA . ASN A 1 99 ? 31.844 7.838 -25.520 1.00 57.78 99 ASN A CA 1
ATOM 800 C C . ASN A 1 99 ? 32.195 9.023 -24.618 1.00 57.78 99 ASN A C 1
ATOM 802 O O . ASN A 1 99 ? 32.523 10.106 -25.104 1.00 57.78 99 ASN A O 1
ATOM 806 N N . THR A 1 100 ? 32.132 8.819 -23.305 1.00 55.62 100 THR A N 1
ATOM 807 C CA . THR A 1 100 ? 32.569 9.812 -22.314 1.00 55.62 100 THR A CA 1
ATOM 808 C C . THR A 1 100 ? 34.036 10.203 -22.494 1.00 55.62 100 THR A C 1
ATOM 810 O O . THR A 1 100 ? 34.434 11.270 -22.041 1.00 55.62 100 THR A O 1
ATOM 813 N N . ASP A 1 101 ? 34.808 9.388 -23.213 1.00 51.50 101 ASP A N 1
ATOM 814 C CA . ASP A 1 101 ? 36.212 9.638 -23.534 1.00 51.50 101 ASP A CA 1
ATOM 815 C C . ASP A 1 101 ? 36.406 10.705 -24.634 1.00 51.50 101 ASP A C 1
ATOM 817 O O . ASP A 1 101 ? 37.504 11.238 -24.762 1.00 51.50 101 ASP A O 1
ATOM 821 N N . ASP A 1 102 ? 35.354 11.051 -25.392 1.00 48.12 102 ASP A N 1
ATOM 822 C CA . ASP A 1 102 ? 35.412 11.973 -26.543 1.00 48.12 102 ASP A CA 1
ATOM 823 C C . ASP A 1 102 ? 34.611 13.275 -26.328 1.00 48.12 102 ASP A C 1
ATOM 825 O O . ASP A 1 102 ? 34.390 14.050 -27.260 1.00 48.12 102 ASP A O 1
ATOM 829 N N . LEU A 1 103 ? 34.228 13.595 -25.082 1.00 49.66 103 LEU A N 1
ATOM 830 C CA . LEU A 1 103 ? 33.741 14.932 -24.692 1.00 49.66 103 LEU A CA 1
ATOM 831 C C . LEU A 1 103 ? 34.888 15.967 -24.640 1.00 49.66 103 LEU A C 1
ATOM 833 O O . LEU A 1 103 ? 34.976 16.818 -23.758 1.00 49.66 103 LEU A O 1
ATOM 837 N N . GLY A 1 104 ? 35.768 15.928 -25.636 1.00 48.81 104 GLY A N 1
ATOM 838 C CA . GLY A 1 104 ? 36.696 16.995 -25.956 1.00 48.81 104 GLY A CA 1
ATOM 839 C C . GLY A 1 104 ? 35.970 18.107 -26.706 1.00 48.81 104 GLY A C 1
ATOM 840 O O . GLY A 1 104 ? 36.012 18.164 -27.930 1.00 48.81 104 GLY A O 1
ATOM 841 N N . GLY A 1 105 ? 35.336 19.024 -25.975 1.00 46.47 105 GLY A N 1
ATOM 842 C CA . GLY A 1 105 ? 35.179 20.388 -26.489 1.00 46.47 105 GLY A CA 1
ATOM 843 C C . GLY A 1 105 ? 33.774 20.886 -26.803 1.00 46.47 105 GLY A C 1
ATOM 844 O O . GLY A 1 105 ? 33.628 21.616 -27.770 1.00 46.47 105 GLY A O 1
ATOM 845 N N . ASN A 1 106 ? 32.777 20.589 -25.968 1.00 47.47 106 ASN A N 1
ATOM 846 C CA . ASN A 1 106 ? 31.639 21.496 -25.758 1.00 47.47 106 ASN A CA 1
ATOM 847 C C . ASN A 1 106 ? 31.149 21.345 -24.315 1.00 47.47 106 ASN A C 1
ATOM 849 O O . ASN A 1 106 ? 30.138 20.704 -24.031 1.00 47.47 106 ASN A O 1
ATOM 853 N N . HIS A 1 107 ? 31.941 21.891 -23.393 1.00 46.28 107 HIS A N 1
ATOM 854 C CA . HIS A 1 107 ? 31.591 21.974 -21.985 1.00 46.28 107 HIS A CA 1
ATOM 855 C C . HIS A 1 107 ? 30.352 22.861 -21.823 1.00 46.28 107 HIS A C 1
ATOM 857 O O . HIS A 1 107 ? 30.378 24.054 -22.114 1.00 46.28 107 HIS A O 1
ATOM 863 N N . ILE A 1 108 ? 29.276 22.271 -21.303 1.00 49.94 108 ILE A N 1
ATOM 864 C CA . ILE A 1 108 ? 28.399 22.987 -20.379 1.00 49.94 108 ILE A CA 1
ATOM 865 C C . ILE A 1 108 ? 29.341 23.577 -19.321 1.00 49.94 108 ILE A C 1
ATOM 867 O O . ILE A 1 108 ? 30.161 22.826 -18.784 1.00 49.94 108 ILE A O 1
ATOM 871 N N . ASP A 1 109 ? 29.270 24.888 -19.076 1.00 48.03 109 ASP A N 1
ATOM 872 C CA . ASP A 1 109 ? 29.978 25.585 -17.995 1.00 48.03 109 ASP A CA 1
ATOM 873 C C . ASP A 1 109 ? 29.530 25.010 -16.635 1.00 48.03 109 ASP A C 1
ATOM 875 O O . ASP A 1 109 ? 28.780 25.619 -15.874 1.00 48.03 109 ASP A O 1
ATOM 879 N N . LEU A 1 110 ? 29.973 23.794 -16.313 1.00 55.78 110 LEU A N 1
ATOM 880 C CA . LEU A 1 110 ? 30.203 23.418 -14.937 1.00 55.78 110 LEU A CA 1
ATOM 881 C C . LEU A 1 110 ? 31.390 24.269 -14.523 1.00 55.78 110 LEU A C 1
ATOM 883 O O . LEU A 1 110 ? 32.511 24.042 -14.981 1.00 55.78 110 LEU A O 1
ATOM 887 N N . VAL A 1 111 ? 31.121 25.270 -13.684 1.00 56.75 111 VAL A N 1
ATOM 888 C CA . VAL A 1 111 ? 32.151 25.921 -12.874 1.00 56.75 111 VAL A CA 1
ATOM 889 C C . VAL A 1 111 ? 33.091 24.811 -12.402 1.00 56.75 111 VAL A C 1
ATOM 891 O O . VAL A 1 111 ? 32.601 23.861 -11.787 1.00 56.75 111 VAL A O 1
ATOM 894 N N . PRO A 1 112 ? 34.389 24.850 -12.747 1.00 53.22 112 PRO A N 1
ATOM 895 C CA . PRO A 1 112 ? 35.293 23.786 -12.367 1.00 53.22 112 PRO A CA 1
ATOM 896 C C . PRO A 1 112 ? 35.519 23.904 -10.863 1.00 53.22 112 PRO A C 1
ATOM 898 O O . PRO A 1 112 ? 36.435 24.588 -10.414 1.00 53.22 112 PRO A O 1
ATOM 901 N N . THR A 1 113 ? 34.644 23.271 -10.083 1.00 63.56 113 THR A N 1
ATOM 902 C CA . THR A 1 113 ? 34.889 22.978 -8.678 1.00 63.56 113 THR A CA 1
ATOM 903 C C . THR A 1 113 ? 36.162 22.156 -8.664 1.00 63.56 113 THR A C 1
ATOM 905 O O . THR A 1 113 ? 36.248 21.108 -9.313 1.00 63.56 113 THR A O 1
ATOM 908 N N . SER A 1 114 ? 37.201 22.683 -8.025 1.00 77.25 114 SER A N 1
ATOM 909 C CA . SER A 1 114 ? 38.484 21.993 -7.999 1.00 77.25 114 SER A CA 1
ATOM 910 C C . SER A 1 114 ? 38.287 20.592 -7.397 1.00 77.25 114 SER A C 1
ATOM 912 O O . SER A 1 114 ? 37.444 20.427 -6.511 1.00 77.25 114 SER A O 1
ATOM 914 N N . PRO A 1 115 ? 39.054 19.569 -7.820 1.00 74.81 115 PRO A N 1
ATOM 915 C CA . PRO A 1 115 ? 38.957 18.228 -7.232 1.00 74.81 115 PRO A CA 1
ATOM 916 C C . PRO A 1 115 ? 39.026 18.248 -5.696 1.00 74.81 115 PRO A C 1
ATOM 918 O O . PRO A 1 115 ? 38.348 17.484 -5.023 1.00 74.81 115 PRO A O 1
ATOM 921 N N . GLN A 1 116 ? 39.780 19.205 -5.147 1.00 81.56 116 GLN A N 1
ATOM 922 C CA . GLN A 1 116 ? 39.932 19.434 -3.715 1.00 81.56 116 GLN A CA 1
ATOM 923 C C . GLN A 1 116 ? 38.671 20.001 -3.033 1.00 81.56 116 GLN A C 1
ATOM 925 O O . GLN A 1 116 ? 38.393 19.656 -1.887 1.00 81.56 116 GLN A O 1
ATOM 930 N N . GLU A 1 117 ? 37.904 20.860 -3.707 1.00 83.06 117 GLU A N 1
ATOM 931 C CA . GLU A 1 117 ? 36.612 21.352 -3.207 1.00 83.06 117 GLU A CA 1
ATOM 932 C C . GLU A 1 117 ? 35.545 20.256 -3.255 1.00 83.06 117 GLU A C 1
ATOM 934 O O . GLU A 1 117 ? 34.783 20.116 -2.299 1.00 83.06 117 GLU A O 1
ATOM 939 N N . LEU A 1 118 ? 35.539 19.434 -4.312 1.00 85.12 118 LEU A N 1
ATOM 940 C CA . LEU A 1 118 ? 34.652 18.274 -4.414 1.00 85.12 118 LEU A CA 1
ATOM 941 C C . LEU A 1 118 ? 34.945 17.253 -3.307 1.00 85.12 118 LEU A C 1
ATOM 943 O O . LEU A 1 118 ? 34.021 16.776 -2.652 1.00 85.12 118 LEU A O 1
ATOM 947 N N . ASP A 1 119 ? 36.222 16.961 -3.049 1.00 87.19 119 ASP A N 1
ATOM 948 C CA . ASP A 1 119 ? 36.632 16.077 -1.954 1.00 87.19 119 ASP A CA 1
ATOM 949 C C . ASP A 1 119 ? 36.214 16.636 -0.584 1.00 87.19 119 ASP A C 1
ATOM 951 O O . ASP A 1 119 ? 35.741 15.891 0.278 1.00 87.19 119 ASP A O 1
ATOM 955 N N . ALA A 1 120 ? 36.332 17.953 -0.380 1.00 88.94 120 ALA A N 1
ATOM 956 C CA . ALA A 1 120 ? 35.896 18.605 0.853 1.00 88.94 120 ALA A CA 1
ATOM 957 C C . ALA A 1 120 ? 34.368 18.553 1.035 1.00 88.94 120 ALA A C 1
ATOM 959 O O . ALA A 1 120 ? 33.882 18.314 2.145 1.00 88.94 120 ALA A O 1
ATOM 960 N N . GLU A 1 121 ? 33.598 18.747 -0.038 1.00 90.12 121 GLU A N 1
ATOM 961 C CA . GLU A 1 121 ? 32.138 18.628 -0.018 1.00 90.12 121 GLU A CA 1
ATOM 962 C C . GLU A 1 121 ? 31.696 17.182 0.230 1.00 90.12 121 GLU A C 1
ATOM 964 O O . GLU A 1 121 ? 30.803 16.928 1.042 1.00 90.12 121 GLU A O 1
ATOM 969 N N . LEU A 1 122 ? 32.373 16.219 -0.388 1.00 92.12 122 LEU A N 1
ATOM 970 C CA . LEU A 1 122 ? 32.102 14.800 -0.210 1.00 92.12 122 LEU A CA 1
ATOM 971 C C . LEU A 1 122 ? 32.406 14.340 1.223 1.00 92.12 122 LEU A C 1
ATOM 973 O O . LEU A 1 122 ? 31.620 13.598 1.814 1.00 92.12 122 LEU A O 1
ATOM 977 N N . GLU A 1 123 ? 33.492 14.827 1.825 1.00 93.69 123 GLU A N 1
ATOM 978 C CA . GLU A 1 123 ? 33.800 14.571 3.234 1.00 93.69 123 GLU A CA 1
ATOM 979 C C . GLU A 1 123 ? 32.782 15.241 4.173 1.00 93.69 123 GLU A C 1
ATOM 981 O O . GLU A 1 123 ? 32.326 14.635 5.146 1.00 93.69 123 GLU A O 1
ATOM 986 N N . SER A 1 124 ? 32.339 16.459 3.845 1.00 94.38 124 SER A N 1
ATOM 987 C CA . SER A 1 124 ? 31.257 17.148 4.559 1.00 94.38 124 SER A CA 1
ATOM 988 C C . SER A 1 124 ? 29.948 16.349 4.523 1.00 94.38 124 SER A C 1
ATOM 990 O O . SER A 1 124 ? 29.306 16.158 5.560 1.00 94.38 124 SER A O 1
ATOM 992 N N . LEU A 1 125 ? 29.569 15.816 3.358 1.00 94.56 125 LEU A N 1
ATOM 993 C CA . LEU A 1 125 ? 28.375 14.984 3.195 1.00 94.56 125 LEU A CA 1
ATOM 994 C C . LEU A 1 125 ? 28.493 13.653 3.937 1.00 94.56 125 LEU A C 1
ATOM 996 O O . LEU A 1 125 ? 27.545 13.253 4.610 1.00 94.56 125 LEU A O 1
ATOM 1000 N N . ARG A 1 126 ? 29.653 12.991 3.887 1.00 94.94 126 ARG A N 1
ATOM 1001 C CA . ARG A 1 126 ? 29.910 11.767 4.663 1.00 94.94 126 ARG A CA 1
ATOM 1002 C C . ARG A 1 126 ? 29.775 12.009 6.159 1.00 94.94 126 ARG A C 1
ATOM 1004 O O . ARG A 1 126 ? 29.142 11.213 6.852 1.00 94.94 126 ARG A O 1
ATOM 1011 N N . LYS A 1 127 ? 30.317 13.124 6.653 1.00 95.81 127 LYS A N 1
ATOM 1012 C CA . LYS A 1 127 ? 30.188 13.512 8.058 1.00 95.81 127 LYS A CA 1
ATOM 1013 C C . LYS A 1 127 ? 28.725 13.747 8.441 1.00 95.81 127 LYS A C 1
ATOM 1015 O O . LYS A 1 127 ? 28.285 13.201 9.449 1.00 95.81 127 LYS A O 1
ATOM 1020 N N . LYS A 1 128 ? 27.969 14.490 7.624 1.00 95.69 128 LYS A N 1
ATOM 1021 C CA . LYS A 1 128 ? 26.528 14.713 7.840 1.00 95.69 128 LYS A CA 1
ATOM 1022 C C . LYS A 1 128 ? 25.739 13.405 7.821 1.00 95.69 128 LYS A C 1
ATOM 1024 O O . LYS A 1 128 ? 24.892 13.200 8.679 1.00 95.69 128 LYS A O 1
ATOM 1029 N N . LEU A 1 129 ? 26.039 12.499 6.892 1.00 95.31 129 LEU A N 1
ATOM 1030 C CA . LEU A 1 129 ? 25.385 11.194 6.814 1.00 95.31 129 LEU A CA 1
ATOM 1031 C C . LEU A 1 129 ? 25.657 10.350 8.067 1.00 95.31 129 LEU A C 1
ATOM 1033 O O . LEU A 1 129 ? 24.745 9.716 8.588 1.00 95.31 129 LEU A O 1
ATOM 1037 N N . ALA A 1 130 ? 26.890 10.367 8.581 1.00 94.62 130 ALA A N 1
ATOM 1038 C CA . ALA A 1 130 ? 27.239 9.674 9.819 1.00 94.62 130 ALA A CA 1
ATOM 1039 C C . ALA A 1 130 ? 26.546 10.280 11.052 1.00 94.62 130 ALA A C 1
ATOM 1041 O O . ALA A 1 130 ? 26.195 9.554 11.979 1.00 94.62 130 ALA A O 1
ATOM 1042 N N . GLU A 1 131 ? 26.355 11.599 11.076 1.00 96.00 131 GLU A N 1
ATOM 1043 C CA . GLU A 1 131 ? 25.620 12.303 12.131 1.00 96.00 131 GLU A CA 1
ATOM 1044 C C . GLU A 1 131 ? 24.125 11.959 12.095 1.00 96.00 131 GLU A C 1
ATOM 1046 O O . GLU A 1 131 ? 23.602 11.444 13.081 1.00 96.00 131 GLU A O 1
ATOM 1051 N N . VAL A 1 132 ? 23.481 12.092 10.931 1.00 94.81 132 VAL A N 1
ATOM 1052 C CA . VAL A 1 132 ? 22.076 11.697 10.720 1.00 94.81 132 VAL A CA 1
ATOM 1053 C C . VAL A 1 132 ? 21.866 10.208 11.008 1.00 94.81 132 VAL A C 1
ATOM 1055 O O . VAL A 1 132 ? 20.850 9.830 11.583 1.00 94.81 132 VAL A O 1
ATOM 1058 N N . GLY A 1 133 ? 22.831 9.348 10.670 1.00 92.3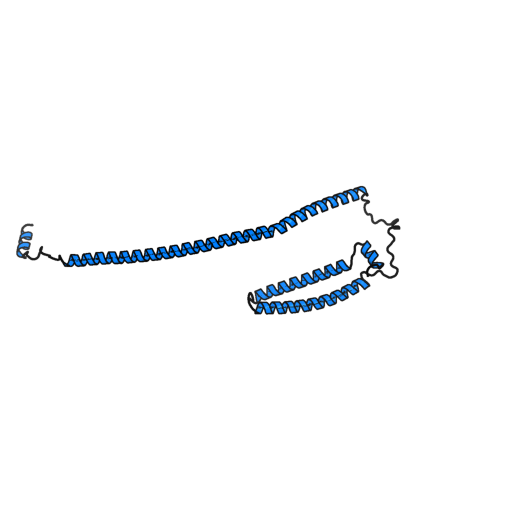1 133 GLY A N 1
ATOM 1059 C CA . GLY A 1 133 ? 22.779 7.922 10.998 1.00 92.31 133 GLY A CA 1
ATOM 1060 C C . GLY A 1 133 ? 22.729 7.659 12.507 1.00 92.31 133 GLY A C 1
ATOM 1061 O O . GLY A 1 133 ? 21.930 6.840 12.956 1.00 92.31 133 GLY A O 1
ATOM 1062 N N . LYS A 1 134 ? 23.521 8.389 13.303 1.00 94.31 134 LYS A N 1
ATOM 1063 C CA . LYS A 1 134 ? 23.486 8.295 14.775 1.00 94.31 134 LYS A CA 1
ATOM 1064 C C . LYS A 1 134 ? 22.176 8.820 15.352 1.00 94.31 134 LYS A C 1
ATOM 1066 O O . LYS A 1 134 ? 21.624 8.204 16.259 1.00 94.31 134 LYS A O 1
ATOM 1071 N N . GLU A 1 135 ? 21.685 9.946 14.839 1.00 93.50 135 GLU A N 1
ATOM 1072 C CA . GLU A 1 135 ? 20.396 10.509 15.257 1.00 93.50 135 GLU A CA 1
ATOM 1073 C C . GLU A 1 135 ? 19.242 9.557 14.929 1.00 93.50 135 GLU A C 1
ATOM 1075 O O . GLU A 1 135 ? 18.378 9.321 15.770 1.00 93.50 135 GLU A O 1
ATOM 1080 N N . SER A 1 136 ? 19.263 8.942 13.745 1.00 91.75 136 SER A N 1
ATOM 1081 C CA . SER A 1 136 ? 18.278 7.943 13.329 1.00 91.75 136 SER A CA 1
ATOM 1082 C C . SER A 1 136 ? 18.304 6.704 14.225 1.00 91.75 136 SER A C 1
ATOM 1084 O O . SER A 1 136 ? 17.247 6.227 14.639 1.00 91.75 136 SER A O 1
ATOM 1086 N N . GLU A 1 137 ? 19.491 6.207 14.587 1.00 93.81 137 GLU A N 1
ATOM 1087 C CA . GLU A 1 137 ? 19.621 5.082 15.516 1.00 93.81 137 GLU A CA 1
ATOM 1088 C C . GLU A 1 137 ? 19.070 5.431 16.906 1.00 93.81 137 GLU A C 1
ATOM 1090 O O . GLU A 1 137 ? 18.314 4.648 17.482 1.00 93.81 137 GLU A O 1
ATOM 1095 N N . MET A 1 138 ? 19.387 6.623 17.422 1.00 93.06 138 MET A N 1
ATOM 1096 C CA . MET A 1 138 ? 18.871 7.109 18.704 1.00 93.06 138 MET A CA 1
ATOM 1097 C C . MET A 1 138 ? 17.344 7.241 18.688 1.00 93.06 138 MET A C 1
ATOM 1099 O O . MET A 1 138 ? 16.673 6.750 19.596 1.00 93.06 138 MET A O 1
ATOM 1103 N N . LEU A 1 139 ? 16.785 7.837 17.633 1.00 93.50 139 LEU A N 1
ATOM 1104 C CA . LEU A 1 139 ? 15.341 7.972 17.469 1.00 93.50 139 LEU A CA 1
ATOM 1105 C C . LEU A 1 139 ? 14.660 6.601 17.376 1.00 93.50 139 LEU A C 1
ATOM 1107 O O . LEU A 1 139 ? 13.620 6.379 17.989 1.00 93.50 139 LEU A O 1
ATOM 1111 N N . ASN A 1 140 ? 15.256 5.646 16.662 1.00 91.31 140 ASN A N 1
ATOM 1112 C CA . ASN A 1 140 ? 14.730 4.286 16.578 1.00 91.31 140 ASN A CA 1
ATOM 1113 C C . ASN A 1 140 ? 14.747 3.580 17.947 1.00 91.31 140 ASN A C 1
ATOM 1115 O O . ASN A 1 140 ? 13.796 2.880 18.297 1.00 91.31 140 ASN A O 1
ATOM 1119 N N . GLN A 1 141 ? 15.790 3.789 18.758 1.00 92.44 141 GLN A N 1
ATOM 1120 C CA . GLN A 1 141 ? 15.831 3.290 20.136 1.00 92.44 141 GLN A CA 1
ATOM 1121 C C . GLN A 1 141 ? 14.715 3.906 20.996 1.00 92.44 141 GLN A C 1
ATOM 1123 O O . GLN A 1 141 ? 14.058 3.184 21.749 1.00 92.44 141 GLN A O 1
ATOM 1128 N N . GLU A 1 142 ? 14.450 5.208 20.854 1.00 90.31 142 GLU A N 1
ATOM 1129 C CA . GLU A 1 142 ? 13.346 5.888 21.541 1.00 90.31 142 GLU A CA 1
ATOM 1130 C C . GLU A 1 142 ? 11.981 5.336 21.107 1.00 90.31 142 GLU A C 1
ATOM 1132 O O . GLU A 1 142 ? 11.164 4.972 21.957 1.00 90.31 142 GLU A O 1
ATOM 1137 N N . ILE A 1 143 ? 11.763 5.168 19.799 1.00 89.62 143 ILE A N 1
ATOM 1138 C CA . ILE A 1 143 ? 10.544 4.567 19.241 1.00 89.62 143 ILE A CA 1
ATOM 1139 C C . ILE A 1 143 ? 10.332 3.151 19.789 1.00 89.62 143 ILE A C 1
ATOM 1141 O O . ILE A 1 143 ? 9.203 2.780 20.096 1.00 89.62 143 ILE A O 1
ATOM 1145 N N . GLN A 1 144 ? 11.386 2.353 19.970 1.00 88.25 144 GLN A N 1
ATOM 1146 C CA . GLN A 1 144 ? 11.269 1.010 20.552 1.00 88.25 144 GLN A CA 1
ATOM 1147 C C . GLN A 1 144 ? 11.029 1.017 22.070 1.00 88.25 144 GLN A C 1
ATOM 1149 O O . GLN A 1 144 ? 10.405 0.094 22.608 1.00 88.25 144 GLN A O 1
ATOM 1154 N N . ALA A 1 145 ? 11.526 2.027 22.786 1.00 86.94 145 ALA A N 1
ATOM 1155 C CA . ALA A 1 145 ? 11.317 2.177 24.224 1.00 86.94 145 ALA A CA 1
ATOM 1156 C C . ALA A 1 145 ? 9.917 2.722 24.553 1.00 86.94 145 ALA A C 1
ATOM 1158 O O . ALA A 1 145 ? 9.313 2.325 25.554 1.00 86.94 145 ALA A O 1
ATOM 1159 N N . PHE A 1 146 ? 9.372 3.589 23.699 1.00 84.50 146 PHE A N 1
ATOM 1160 C CA . PHE A 1 146 ? 8.114 4.292 23.935 1.00 84.50 146 PHE A CA 1
ATOM 1161 C C . PHE A 1 146 ? 6.905 3.362 24.189 1.00 84.50 146 PHE A C 1
ATOM 1163 O O . PHE A 1 146 ? 6.213 3.567 25.191 1.00 84.50 146 PHE A O 1
ATOM 1170 N N . PRO A 1 147 ? 6.662 2.285 23.411 1.00 81.69 147 PRO A N 1
ATOM 1171 C CA . PRO A 1 147 ? 5.588 1.331 23.685 1.00 81.69 147 PRO A CA 1
ATOM 1172 C C . PRO A 1 147 ? 5.717 0.658 25.050 1.00 81.69 147 PRO A C 1
ATOM 1174 O O . PRO A 1 147 ? 4.713 0.433 25.723 1.00 81.69 147 PRO A O 1
ATOM 1177 N N . LYS A 1 148 ? 6.948 0.367 25.495 1.00 83.69 148 LYS A N 1
ATOM 1178 C CA . LYS A 1 148 ? 7.193 -0.256 26.803 1.00 83.69 148 LYS A CA 1
ATOM 1179 C C . LYS A 1 148 ? 6.772 0.693 27.920 1.00 83.69 148 LYS A C 1
ATOM 1181 O O . LYS A 1 148 ? 6.010 0.290 28.796 1.00 83.69 148 LYS A O 1
ATOM 1186 N N . HIS A 1 149 ? 7.171 1.962 27.838 1.00 77.19 149 HIS A N 1
ATOM 1187 C CA . HIS A 1 149 ? 6.744 2.991 28.788 1.00 77.19 149 HIS A CA 1
ATOM 1188 C C . HIS A 1 149 ? 5.231 3.233 28.752 1.00 77.19 149 HIS A C 1
ATOM 1190 O O . HIS A 1 149 ? 4.598 3.304 29.803 1.00 77.19 149 HIS A O 1
ATOM 1196 N N . SER A 1 150 ? 4.636 3.298 27.559 1.00 82.44 150 SER A N 1
ATOM 1197 C CA . SER A 1 150 ? 3.191 3.465 27.384 1.00 82.44 150 SER A CA 1
ATOM 1198 C C . SER A 1 150 ? 2.401 2.307 28.007 1.00 82.44 150 SER A C 1
ATOM 1200 O O . SER A 1 150 ? 1.465 2.541 28.770 1.00 82.44 150 SER A O 1
ATOM 1202 N N . SER A 1 151 ? 2.827 1.060 27.775 1.00 82.94 151 SER A N 1
ATOM 1203 C CA . SER A 1 151 ? 2.177 -0.131 28.337 1.00 82.94 151 SER A CA 1
ATOM 1204 C C . SER A 1 151 ? 2.238 -0.177 29.867 1.00 82.94 151 SER A C 1
ATOM 1206 O O . SER A 1 151 ? 1.250 -0.500 30.523 1.00 82.94 151 SER A O 1
ATOM 1208 N N . LEU A 1 152 ? 3.381 0.205 30.439 1.00 84.62 152 LEU A N 1
ATOM 1209 C CA . LEU A 1 152 ? 3.607 0.213 31.880 1.00 84.62 152 LEU A CA 1
ATOM 1210 C C . LEU A 1 152 ? 2.770 1.320 32.543 1.00 84.62 152 LEU A C 1
ATOM 1212 O O . LEU A 1 152 ? 2.101 1.083 33.547 1.00 84.62 152 LEU A O 1
ATOM 1216 N N . ASN A 1 153 ? 2.703 2.500 31.920 1.00 84.62 153 ASN A N 1
ATOM 1217 C CA . ASN A 1 153 ? 1.836 3.589 32.369 1.00 84.62 153 ASN A CA 1
ATOM 1218 C C . ASN A 1 153 ? 0.349 3.215 32.295 1.00 84.62 153 ASN A C 1
ATOM 1220 O O . ASN A 1 153 ? -0.393 3.502 33.232 1.00 84.62 153 ASN A O 1
ATOM 1224 N N . ALA A 1 154 ? -0.090 2.547 31.226 1.00 85.75 154 ALA A N 1
ATOM 1225 C CA . ALA A 1 154 ? -1.464 2.066 31.106 1.00 85.75 154 ALA A CA 1
ATOM 1226 C C . ALA A 1 154 ? -1.818 1.059 32.215 1.00 85.75 154 ALA A C 1
ATOM 1228 O O . ALA A 1 154 ? -2.910 1.126 32.778 1.00 85.75 154 ALA A O 1
ATOM 1229 N N . LEU A 1 155 ? -0.880 0.176 32.576 1.00 86.94 155 LEU A N 1
ATOM 1230 C CA . LEU A 1 155 ? -1.051 -0.777 33.674 1.00 86.94 155 LEU A CA 1
ATOM 1231 C C . LEU A 1 155 ? -1.202 -0.059 35.022 1.00 86.94 155 LEU A C 1
ATOM 1233 O O . LEU A 1 155 ? -2.162 -0.330 35.740 1.00 86.94 155 LEU A O 1
ATOM 1237 N N . HIS A 1 156 ? -0.324 0.901 35.328 1.00 88.00 156 HIS A N 1
ATOM 1238 C CA . HIS A 1 156 ? -0.420 1.698 36.556 1.00 88.00 156 HIS A CA 1
ATOM 1239 C C . HIS A 1 156 ? -1.722 2.504 36.643 1.00 88.00 156 HIS A C 1
ATOM 1241 O O . HIS A 1 156 ? -2.335 2.579 37.707 1.00 88.00 156 HIS A O 1
ATOM 1247 N N . ILE A 1 157 ? -2.167 3.102 35.532 1.00 90.44 157 ILE A N 1
ATOM 1248 C CA . ILE A 1 157 ? -3.437 3.840 35.485 1.00 90.44 157 ILE A CA 1
ATOM 1249 C C . ILE A 1 157 ? -4.604 2.892 35.764 1.00 90.44 157 ILE A C 1
ATOM 1251 O O . ILE A 1 157 ? -5.483 3.220 36.557 1.00 90.44 157 ILE A O 1
ATOM 1255 N N . ASN A 1 158 ? -4.603 1.705 35.157 1.00 91.94 158 ASN A N 1
ATOM 1256 C CA . ASN A 1 158 ? -5.658 0.720 35.365 1.00 91.94 158 ASN A CA 1
ATOM 1257 C C . ASN A 1 158 ? -5.702 0.212 36.819 1.00 91.94 158 ASN A C 1
ATOM 1259 O O . ASN A 1 158 ? -6.781 0.094 37.394 1.00 91.94 158 ASN A O 1
ATOM 1263 N N . GLU A 1 159 ? -4.545 -0.031 37.438 1.00 91.94 159 GLU A N 1
ATOM 1264 C CA . GLU A 1 159 ? -4.451 -0.408 38.855 1.00 91.94 159 GLU A CA 1
ATOM 1265 C C . GLU A 1 159 ? -4.982 0.703 39.777 1.00 91.94 159 GLU A C 1
ATOM 1267 O O . GLU A 1 159 ? -5.787 0.442 40.674 1.00 91.94 159 GLU A O 1
ATOM 1272 N N . ALA A 1 160 ? -4.615 1.961 39.515 1.00 92.44 160 ALA A N 1
ATOM 1273 C CA . ALA A 1 160 ? -5.119 3.104 40.272 1.00 92.44 160 ALA A CA 1
ATOM 1274 C C . ALA A 1 160 ? -6.645 3.259 40.151 1.00 92.44 160 ALA A C 1
ATOM 1276 O O . ALA A 1 160 ? -7.317 3.549 41.144 1.00 92.44 160 ALA A O 1
ATOM 1277 N N . VAL A 1 161 ? -7.206 3.033 38.958 1.00 91.88 161 VAL A N 1
ATOM 1278 C CA . VAL A 1 161 ? -8.660 3.059 38.732 1.00 91.88 161 VAL A CA 1
ATOM 1279 C C . VAL A 1 161 ? -9.356 1.950 39.522 1.00 91.88 161 VAL A C 1
ATOM 1281 O O . VAL A 1 161 ? -10.331 2.234 40.214 1.00 91.88 161 VAL A O 1
ATOM 1284 N N . GLN A 1 162 ? -8.832 0.720 39.507 1.00 92.38 162 GLN A N 1
ATOM 1285 C CA . GLN A 1 162 ? -9.415 -0.387 40.276 1.00 92.38 162 GLN A CA 1
ATOM 1286 C C . GLN A 1 162 ? -9.421 -0.112 41.784 1.00 92.38 162 GLN A C 1
ATOM 1288 O O . GLN A 1 162 ? -10.427 -0.357 42.451 1.00 92.38 162 GLN A O 1
ATOM 1293 N N . LEU A 1 163 ? -8.331 0.439 42.326 1.00 92.19 163 LEU A N 1
ATOM 1294 C CA . LEU A 1 163 ? -8.257 0.810 43.742 1.00 92.19 163 LEU A CA 1
ATOM 1295 C C . LEU A 1 163 ? -9.263 1.913 44.102 1.00 92.19 163 LEU A C 1
ATOM 1297 O O . LEU A 1 163 ? -9.889 1.864 45.162 1.00 92.19 163 LEU A O 1
ATOM 1301 N N . LEU A 1 164 ? -9.453 2.903 43.226 1.00 90.62 164 LEU A N 1
ATOM 1302 C CA . LEU A 1 164 ? -10.459 3.951 43.421 1.00 90.62 164 LEU A CA 1
ATOM 1303 C C . LEU A 1 164 ? -11.882 3.388 43.387 1.00 90.62 164 LEU A C 1
ATOM 1305 O O . LEU A 1 164 ? -12.698 3.751 44.235 1.00 90.62 164 LEU A O 1
ATOM 1309 N N . GLU A 1 165 ? -12.178 2.482 42.456 1.00 91.56 165 GLU A N 1
ATOM 1310 C CA . GLU A 1 165 ? -13.480 1.818 42.381 1.00 91.56 165 GLU A CA 1
ATOM 1311 C C . GLU A 1 165 ? -13.768 0.993 43.641 1.00 91.56 165 GLU A C 1
ATOM 1313 O O . GLU A 1 165 ? -14.845 1.137 44.226 1.00 91.56 165 GLU A O 1
ATOM 1318 N N . GLN A 1 166 ? -12.802 0.201 44.115 1.00 91.56 166 GLN A N 1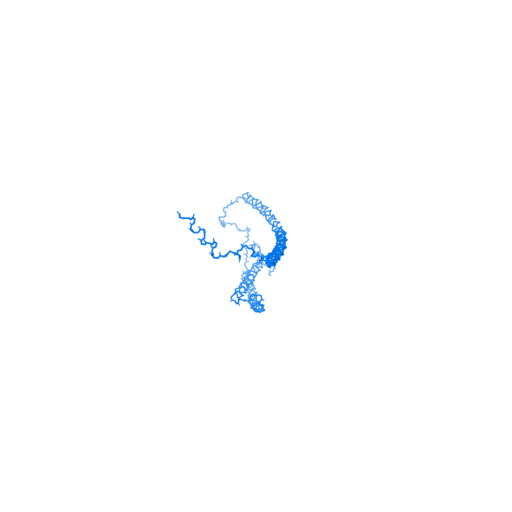
ATOM 1319 C CA . GLN A 1 166 ? -12.928 -0.574 45.355 1.00 91.56 166 GLN A CA 1
ATOM 1320 C C . GLN A 1 166 ? -13.194 0.328 46.564 1.00 91.56 166 GLN A C 1
ATOM 1322 O O . GLN A 1 166 ? -14.183 0.135 47.275 1.00 91.56 166 GLN A O 1
ATOM 1327 N N . ASN A 1 167 ? -12.385 1.374 46.742 1.00 89.88 167 ASN A N 1
ATOM 1328 C CA . ASN A 1 167 ? -12.577 2.342 47.822 1.00 89.88 167 ASN A CA 1
ATOM 1329 C C . ASN A 1 167 ? -13.946 3.031 47.731 1.00 89.88 167 ASN A C 1
ATOM 1331 O O . ASN A 1 167 ? -14.608 3.245 48.747 1.00 89.88 167 ASN A O 1
ATOM 1335 N N . SER A 1 168 ? -14.410 3.358 46.521 1.00 88.50 168 SER A N 1
ATOM 1336 C CA . SER A 1 168 ? -15.723 3.981 46.329 1.00 88.50 168 SER A CA 1
ATOM 1337 C C . SER A 1 168 ? -16.873 3.060 46.760 1.00 88.50 168 SER A C 1
ATOM 1339 O O . SER A 1 168 ? -17.821 3.519 47.403 1.00 88.50 168 SER A O 1
ATOM 1341 N N . GLN A 1 169 ? -16.766 1.755 46.485 1.00 91.06 169 GLN A N 1
ATOM 1342 C CA . GLN A 1 169 ? -17.737 0.742 46.908 1.00 91.06 169 GLN A CA 1
ATOM 1343 C C . GLN A 1 169 ? -17.734 0.552 48.430 1.00 91.06 169 GLN A C 1
ATOM 1345 O O . GLN A 1 169 ? -18.798 0.507 49.055 1.00 91.06 169 GLN A O 1
ATOM 1350 N N . GLU A 1 170 ? -16.561 0.504 49.061 1.00 90.94 170 GLU A N 1
ATOM 1351 C CA . GLU A 1 170 ? -16.444 0.420 50.522 1.00 90.94 170 GLU A CA 1
ATOM 1352 C C . GLU A 1 170 ? -17.032 1.652 51.226 1.00 90.94 170 GLU A C 1
ATOM 1354 O O . GLU A 1 170 ? -17.765 1.535 52.214 1.00 90.94 170 GLU A O 1
ATOM 1359 N N . VAL A 1 171 ? -16.792 2.851 50.690 1.00 93.00 171 VAL A N 1
ATOM 1360 C CA . VAL A 1 171 ? -17.383 4.086 51.225 1.00 93.00 171 VAL A CA 1
ATOM 1361 C C . VAL A 1 171 ? -18.904 4.073 51.069 1.00 93.00 171 VAL A C 1
ATOM 1363 O O . VAL A 1 171 ? -19.622 4.413 52.014 1.00 93.00 171 VAL A O 1
ATOM 1366 N N . LEU A 1 172 ? -19.418 3.645 49.911 1.00 93.12 172 LEU A N 1
ATOM 1367 C CA . LEU A 1 172 ? -20.857 3.565 49.653 1.00 93.12 172 LEU A CA 1
ATOM 1368 C C . LEU A 1 172 ? -21.550 2.597 50.625 1.00 93.12 172 LEU A C 1
ATOM 1370 O O . LEU A 1 172 ? -22.572 2.945 51.224 1.00 93.12 172 LEU A O 1
ATOM 1374 N N . THR A 1 173 ? -20.988 1.403 50.815 1.00 92.75 173 THR A N 1
ATOM 1375 C CA . THR A 1 173 ? -21.534 0.389 51.732 1.00 92.75 173 THR A CA 1
ATOM 1376 C C . THR A 1 173 ? -21.495 0.872 53.182 1.00 92.75 173 THR A C 1
ATOM 1378 O O . THR A 1 173 ? -22.499 0.777 53.896 1.00 92.75 173 THR A O 1
ATOM 1381 N N . THR A 1 174 ? -20.394 1.499 53.599 1.00 92.81 174 THR A N 1
ATOM 1382 C CA . THR A 1 174 ? -20.252 2.075 54.944 1.00 92.81 174 THR A CA 1
ATOM 1383 C C . THR A 1 174 ? -21.263 3.200 55.191 1.00 92.81 174 THR A C 1
ATOM 1385 O O . THR A 1 174 ? -21.908 3.247 56.243 1.00 92.81 174 THR A O 1
ATOM 1388 N N . ALA A 1 175 ? -21.474 4.083 54.211 1.00 92.62 175 ALA A N 1
ATOM 1389 C CA . ALA A 1 175 ? -22.465 5.154 54.296 1.00 92.62 175 ALA A CA 1
ATOM 1390 C C . ALA A 1 175 ? -23.903 4.611 54.388 1.00 92.62 175 ALA A C 1
ATOM 1392 O O . ALA A 1 175 ? -24.712 5.110 55.178 1.00 92.62 175 ALA A O 1
ATOM 1393 N N . GLN A 1 176 ? -24.232 3.561 53.629 1.00 93.62 176 GLN A N 1
ATOM 1394 C CA . GLN A 1 176 ? -25.535 2.892 53.708 1.00 93.62 176 GLN A CA 1
ATOM 1395 C C . GLN A 1 176 ? -25.763 2.238 55.078 1.00 93.62 176 GLN A C 1
ATOM 1397 O O . GLN A 1 176 ? -26.849 2.356 55.656 1.00 93.62 176 GLN A O 1
ATOM 1402 N N . GLU A 1 177 ? -24.741 1.589 55.638 1.00 95.19 177 GLU A N 1
ATOM 1403 C CA . GLU A 1 177 ? -24.795 1.025 56.985 1.00 95.19 177 GLU A CA 1
ATOM 1404 C C . GLU A 1 177 ? -24.993 2.106 58.054 1.00 95.19 177 GLU A C 1
ATOM 1406 O O . GLU A 1 177 ? -25.855 1.951 58.928 1.00 95.19 177 GLU A O 1
ATOM 1411 N N . LEU A 1 178 ? -24.260 3.218 57.968 1.00 95.19 178 LEU A N 1
ATOM 1412 C CA . LEU A 1 178 ? -24.451 4.367 58.853 1.00 95.19 178 LEU A CA 1
ATOM 1413 C C . LEU A 1 178 ? -25.884 4.893 58.773 1.00 95.19 178 LEU A C 1
ATOM 1415 O O . LEU A 1 178 ? -26.539 5.037 59.807 1.00 95.19 178 LEU A O 1
ATOM 1419 N N . ARG A 1 179 ? -26.417 5.095 57.562 1.00 93.69 179 ARG A N 1
ATOM 1420 C CA . ARG A 1 179 ? -27.802 5.543 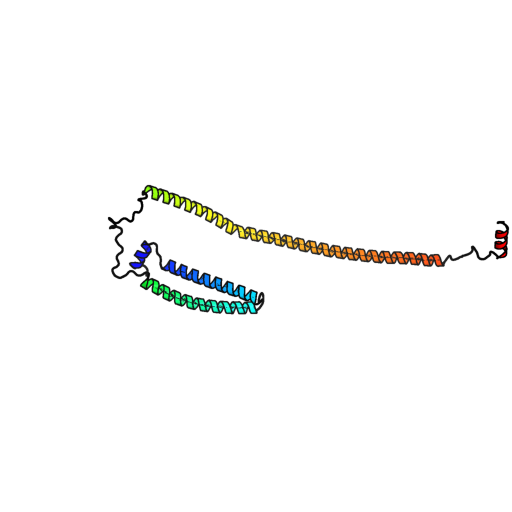57.352 1.00 93.69 179 ARG A CA 1
ATOM 1421 C C . ARG A 1 179 ? -28.810 4.604 58.017 1.00 93.69 179 ARG A C 1
ATOM 1423 O O . ARG A 1 179 ? -29.720 5.067 58.705 1.00 93.69 179 ARG A O 1
ATOM 1430 N N . ARG A 1 180 ? -28.631 3.289 57.864 1.00 94.44 180 ARG A N 1
ATOM 1431 C CA . ARG A 1 180 ? -29.479 2.268 58.496 1.00 94.44 180 ARG A CA 1
ATOM 1432 C C . ARG A 1 180 ? -29.394 2.314 60.025 1.00 94.44 180 ARG A C 1
ATOM 1434 O O . ARG A 1 180 ? -30.428 2.255 60.689 1.00 94.44 180 ARG A O 1
ATOM 1441 N N . LYS A 1 181 ? -28.188 2.436 60.595 1.00 94.38 181 LYS A N 1
ATOM 1442 C CA . LYS A 1 181 ? -27.981 2.530 62.053 1.00 94.38 181 LYS A CA 1
ATOM 1443 C C . LYS A 1 181 ? -28.592 3.804 62.638 1.00 94.38 181 LYS A C 1
ATOM 1445 O O . LYS A 1 181 ? -29.235 3.729 63.682 1.00 94.38 181 LYS A O 1
ATOM 1450 N N . ILE A 1 182 ? -28.445 4.941 61.954 1.00 93.56 182 ILE A N 1
ATOM 1451 C CA . ILE A 1 182 ? -29.065 6.214 62.348 1.00 93.56 182 ILE A CA 1
ATOM 1452 C C . ILE A 1 182 ? -30.590 6.091 62.319 1.00 93.56 182 ILE A C 1
ATOM 1454 O O . ILE A 1 182 ? -31.235 6.442 63.304 1.00 93.56 182 ILE A O 1
ATOM 1458 N N . GLY A 1 183 ? -31.159 5.538 61.242 1.00 91.75 183 GLY A N 1
ATOM 1459 C CA . GLY A 1 183 ? -32.602 5.307 61.134 1.00 91.75 183 GLY A CA 1
ATOM 1460 C C . GLY A 1 183 ? -33.139 4.470 62.295 1.00 91.75 183 GLY A C 1
ATOM 1461 O O . GLY A 1 183 ? -34.049 4.907 62.992 1.00 91.75 183 GLY A O 1
ATOM 1462 N N . LYS A 1 184 ? -32.501 3.324 62.576 1.00 93.19 184 LYS A N 1
ATOM 1463 C CA . LYS A 1 184 ? -32.876 2.450 63.698 1.00 93.19 184 LYS A CA 1
ATOM 1464 C C . LYS A 1 184 ? -32.782 3.163 65.050 1.00 93.19 184 LYS A C 1
ATOM 1466 O O . LYS A 1 184 ? -33.697 3.062 65.857 1.00 93.19 184 LYS A O 1
ATOM 1471 N N . ARG A 1 185 ? -31.694 3.901 65.300 1.00 91.75 185 ARG A N 1
ATOM 1472 C CA . ARG A 1 185 ? -31.525 4.659 66.549 1.00 91.75 185 ARG A CA 1
ATOM 1473 C C . ARG A 1 185 ? -32.622 5.710 66.718 1.00 91.75 185 ARG A C 1
ATOM 1475 O O . ARG A 1 185 ? -33.112 5.886 67.826 1.00 91.75 185 ARG A O 1
ATOM 1482 N N . ASN A 1 186 ? -33.008 6.388 65.639 1.00 90.31 186 ASN A N 1
ATOM 1483 C CA . ASN A 1 186 ? -34.037 7.420 65.687 1.00 90.31 186 ASN A CA 1
ATOM 1484 C C . ASN A 1 186 ? -35.424 6.827 65.984 1.00 90.31 186 ASN A C 1
ATOM 1486 O O . ASN A 1 186 ? -36.136 7.360 66.827 1.00 90.31 186 ASN A O 1
ATOM 1490 N N . THR A 1 187 ? -35.774 5.695 65.362 1.00 89.94 187 THR A N 1
ATOM 1491 C CA . THR A 1 187 ? -37.008 4.951 65.674 1.00 89.94 187 THR A CA 1
ATOM 1492 C C . THR A 1 187 ? -37.039 4.511 67.136 1.00 89.94 187 THR A C 1
ATOM 1494 O O . THR A 1 187 ? -38.001 4.820 67.832 1.00 89.94 187 THR A O 1
ATOM 1497 N N . ASN A 1 188 ? -35.956 3.898 67.630 1.00 88.25 188 ASN A N 1
ATOM 1498 C CA . ASN A 1 188 ? -35.854 3.482 69.030 1.00 88.25 188 ASN A CA 1
ATOM 1499 C C . ASN A 1 188 ? -36.023 4.665 69.997 1.00 88.25 188 ASN A C 1
ATOM 1501 O O . ASN A 1 188 ? -36.722 4.537 70.994 1.00 88.25 188 ASN A O 1
ATOM 1505 N N . MET A 1 189 ? -35.419 5.826 69.708 1.00 84.81 189 MET A N 1
ATOM 1506 C CA . MET A 1 189 ? -35.615 7.012 70.550 1.00 84.81 189 MET A CA 1
ATOM 1507 C C . MET A 1 189 ? -37.071 7.479 70.550 1.00 84.81 189 MET A C 1
ATOM 1509 O O . MET A 1 189 ? -37.576 7.852 71.603 1.00 84.81 189 MET A O 1
ATOM 1513 N N . ILE A 1 190 ? -37.752 7.490 69.399 1.00 83.75 190 ILE A N 1
ATOM 1514 C CA . ILE A 1 190 ? -39.168 7.881 69.326 1.00 83.75 190 ILE A CA 1
ATOM 1515 C C . ILE A 1 190 ? -40.013 6.934 70.185 1.00 83.75 190 ILE A C 1
ATOM 1517 O O . ILE A 1 190 ? -40.765 7.411 71.033 1.00 83.75 190 ILE A O 1
ATOM 1521 N N . GLU A 1 191 ? -39.822 5.622 70.033 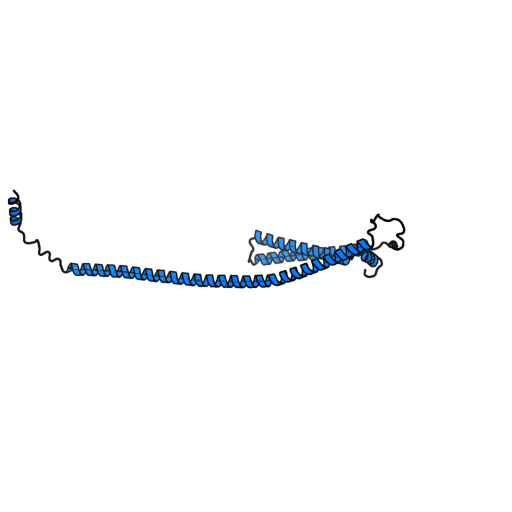1.00 83.06 191 GLU A N 1
ATOM 1522 C CA . GLU A 1 191 ? -40.508 4.591 70.823 1.00 83.06 191 GLU A CA 1
ATOM 1523 C C . GLU A 1 191 ? -40.241 4.745 72.330 1.00 83.06 191 GLU A C 1
ATOM 1525 O O . GLU A 1 191 ? -41.186 4.776 73.115 1.00 83.06 191 GLU A O 1
ATOM 1530 N N . GLU A 1 192 ? -38.985 4.946 72.746 1.00 77.56 192 GLU A N 1
ATOM 1531 C CA . GLU A 1 192 ? -38.625 5.200 74.152 1.00 77.56 192 GLU A CA 1
ATOM 1532 C C . GLU A 1 192 ? -39.286 6.477 74.694 1.00 77.56 192 GLU A C 1
ATOM 1534 O O . GLU A 1 192 ? -39.745 6.521 75.841 1.00 77.56 192 GLU A O 1
ATOM 1539 N N . THR A 1 193 ? -39.367 7.529 73.874 1.00 76.88 193 THR A N 1
ATOM 1540 C CA . THR A 1 193 ? -39.995 8.797 74.269 1.00 76.88 193 THR A CA 1
ATOM 1541 C C . THR A 1 193 ? -41.508 8.636 74.429 1.00 76.88 193 THR A C 1
ATOM 1543 O O . THR A 1 193 ? -42.100 9.209 75.349 1.00 76.88 193 THR A O 1
ATOM 1546 N N . GLU A 1 194 ? -42.151 7.861 73.554 1.00 77.69 194 GLU A N 1
ATOM 1547 C CA . GLU A 1 194 ? -43.573 7.536 73.659 1.00 77.69 194 GLU A CA 1
ATOM 1548 C C . GLU A 1 194 ? -43.867 6.624 74.849 1.00 77.69 194 GLU A C 1
ATOM 1550 O O . GLU A 1 194 ? -44.804 6.897 75.600 1.00 77.69 194 GLU A O 1
ATOM 1555 N N . GLU A 1 195 ? -43.031 5.618 75.105 1.00 76.50 195 GLU A N 1
ATOM 1556 C CA . GLU A 1 195 ? -43.159 4.746 76.272 1.00 76.50 195 GLU A CA 1
ATOM 1557 C C . GLU A 1 195 ? -43.002 5.543 77.578 1.00 76.50 195 GLU A C 1
ATOM 1559 O O . GLU A 1 195 ? -43.776 5.376 78.525 1.00 76.50 195 GLU A O 1
ATOM 1564 N N . MET A 1 196 ? -42.051 6.481 77.628 1.00 72.62 196 MET A N 1
ATOM 1565 C CA . MET A 1 196 ? -41.858 7.362 78.782 1.00 72.62 196 MET A CA 1
ATOM 1566 C C . MET A 1 196 ? -43.047 8.319 78.985 1.00 72.62 196 MET A C 1
ATOM 1568 O O . MET A 1 196 ? -43.459 8.562 80.126 1.00 72.62 196 MET A O 1
ATOM 1572 N N . LYS A 1 197 ? -43.654 8.829 77.903 1.00 73.44 197 LYS A N 1
ATOM 1573 C CA . LYS A 1 197 ? -44.898 9.618 77.972 1.00 73.44 197 LYS A CA 1
ATOM 1574 C C . LYS A 1 197 ? -46.079 8.769 78.447 1.00 73.44 197 LYS A C 1
ATOM 1576 O O . LYS A 1 197 ? -46.796 9.201 79.348 1.00 73.44 197 LYS A O 1
ATOM 1581 N N . ALA A 1 198 ? -46.260 7.562 77.914 1.00 69.44 198 ALA A N 1
ATOM 1582 C CA . ALA A 1 198 ? -47.321 6.640 78.319 1.00 69.44 198 ALA A CA 1
ATOM 1583 C C . ALA A 1 198 ? -47.206 6.249 79.804 1.00 69.44 198 ALA A C 1
ATOM 1585 O O . ALA A 1 198 ? -48.204 6.261 80.527 1.00 69.44 198 ALA A O 1
ATOM 1586 N N . LYS A 1 199 ? -45.982 6.012 80.299 1.00 68.81 199 LYS A N 1
ATOM 1587 C CA . LYS A 1 199 ? -45.704 5.797 81.730 1.00 68.81 199 LYS A CA 1
ATOM 1588 C C . LYS A 1 199 ? -46.073 7.017 82.586 1.00 68.81 199 LYS A C 1
ATOM 1590 O O . LYS A 1 199 ? -46.661 6.845 83.651 1.00 68.81 199 LYS A O 1
ATOM 1595 N N . ARG A 1 200 ? -45.816 8.249 82.122 1.00 60.50 200 ARG A N 1
ATOM 1596 C CA . ARG A 1 200 ? -46.273 9.481 82.805 1.00 60.50 200 ARG A CA 1
ATOM 1597 C C . ARG A 1 200 ? -47.798 9.603 82.860 1.00 60.50 200 ARG A C 1
ATOM 1599 O O . ARG A 1 200 ? -48.325 9.971 83.904 1.00 60.50 200 ARG A O 1
ATOM 1606 N N . PHE A 1 201 ? -48.509 9.289 81.777 1.00 58.31 201 PHE A N 1
ATOM 1607 C CA . PHE A 1 201 ? -49.976 9.343 81.762 1.00 58.31 201 PHE A CA 1
ATOM 1608 C C . PHE A 1 201 ? -50.619 8.263 82.643 1.00 58.31 201 PHE A C 1
ATOM 1610 O O . PHE A 1 201 ? -51.602 8.553 83.322 1.00 58.31 201 PHE A O 1
ATOM 1617 N N . ASN A 1 202 ? -50.049 7.055 82.697 1.00 56.69 202 ASN A N 1
ATOM 1618 C CA . ASN A 1 202 ? -50.526 6.006 83.603 1.00 56.69 202 ASN A CA 1
ATOM 1619 C C . ASN A 1 202 ? -50.260 6.338 85.078 1.00 56.69 202 ASN A C 1
ATOM 1621 O O . ASN A 1 202 ? -51.142 6.120 85.905 1.00 56.69 202 ASN A O 1
ATOM 1625 N N . ASN A 1 203 ? -49.111 6.936 85.408 1.00 55.56 203 ASN A N 1
ATOM 1626 C CA . ASN A 1 203 ? -48.822 7.355 86.783 1.00 55.56 203 ASN A CA 1
ATOM 1627 C C . ASN A 1 203 ? -49.676 8.559 87.224 1.00 55.56 203 ASN A C 1
ATOM 1629 O O . ASN A 1 203 ? -50.104 8.611 88.372 1.00 55.56 203 ASN A O 1
ATOM 1633 N N . ASN A 1 204 ? -50.019 9.478 86.315 1.00 52.44 204 ASN A N 1
ATOM 1634 C CA . ASN A 1 204 ? -50.916 10.601 86.621 1.00 52.44 204 ASN A CA 1
ATOM 1635 C C . ASN A 1 204 ? -52.403 10.208 86.714 1.00 52.44 204 ASN A C 1
ATOM 1637 O O . ASN A 1 204 ? -53.210 11.008 87.181 1.00 52.44 204 ASN A O 1
ATOM 1641 N N . LYS A 1 205 ? -52.793 8.992 86.305 1.00 46.16 205 LYS A N 1
ATOM 1642 C CA . LYS A 1 205 ? -54.170 8.493 86.476 1.00 46.16 205 LYS A CA 1
ATOM 1643 C C . LYS A 1 205 ? -54.446 7.982 87.897 1.00 46.16 205 LYS A C 1
ATOM 1645 O O . LYS A 1 205 ? -55.602 7.733 88.228 1.00 46.16 205 LYS A O 1
ATOM 1650 N N . MET A 1 206 ? -53.420 7.854 88.743 1.00 46.62 206 MET A N 1
ATOM 1651 C CA . MET A 1 206 ? -53.568 7.389 90.126 1.00 46.62 206 MET A CA 1
ATOM 1652 C C . MET A 1 206 ? -53.518 8.502 91.183 1.00 46.62 206 MET A C 1
ATOM 1654 O O . MET A 1 206 ? -53.646 8.197 92.359 1.00 46.62 206 MET A O 1
ATOM 1658 N N . ASP A 1 207 ? -53.434 9.775 90.781 1.00 46.47 207 ASP A N 1
ATOM 1659 C CA . ASP A 1 207 ? -53.535 10.919 91.697 1.00 46.47 207 ASP A CA 1
ATOM 1660 C C . ASP A 1 207 ? -54.297 12.095 91.061 1.00 46.47 207 ASP A C 1
ATOM 1662 O O . ASP A 1 207 ? -53.782 13.186 90.836 1.00 46.47 207 ASP A O 1
ATOM 1666 N N . THR A 1 208 ? -55.594 11.900 90.817 1.00 47.41 208 THR A N 1
ATOM 1667 C CA . THR A 1 208 ? -56.556 13.012 90.869 1.00 47.41 208 THR A CA 1
ATOM 1668 C C . THR A 1 208 ? -57.386 12.900 92.139 1.00 47.41 208 THR A C 1
ATOM 1670 O O . THR A 1 208 ? -58.612 12.816 92.109 1.00 47.41 208 THR A O 1
ATOM 1673 N N . SER A 1 209 ? -56.710 12.918 93.288 1.00 45.91 209 SER A N 1
ATOM 1674 C CA . SER A 1 209 ? -57.321 13.382 94.528 1.00 45.91 209 SER A CA 1
ATOM 1675 C C . SER A 1 209 ? -57.277 14.911 94.526 1.00 45.91 209 SER A C 1
ATOM 1677 O O . SER A 1 209 ? -56.443 15.532 95.183 1.00 45.91 209 SER A O 1
ATOM 1679 N N . ALA A 1 210 ? -58.209 15.534 93.803 1.00 49.59 210 ALA A N 1
ATOM 1680 C CA . ALA A 1 210 ? -58.592 16.920 94.050 1.00 49.59 210 ALA A CA 1
ATOM 1681 C C . ALA A 1 210 ? -59.316 16.998 95.412 1.00 49.59 210 ALA A C 1
ATOM 1683 O O . ALA A 1 210 ? -60.525 17.179 95.488 1.00 49.59 210 ALA A O 1
ATOM 1684 N N . LYS A 1 211 ? -58.572 16.821 96.511 1.00 46.47 211 LYS A N 1
ATOM 1685 C CA . LYS A 1 211 ? -59.050 16.954 97.902 1.00 46.47 211 LYS A CA 1
ATOM 1686 C C . LYS A 1 211 ? -58.849 18.367 98.465 1.00 46.47 211 LYS A C 1
ATOM 1688 O O . LYS A 1 211 ? -58.782 18.544 99.674 1.00 46.47 211 LYS A O 1
ATOM 1693 N N . GLY A 1 212 ? -58.735 19.371 97.596 1.00 47.59 212 GLY A N 1
ATOM 1694 C CA . GLY A 1 212 ? -58.404 20.737 98.007 1.00 47.59 212 GLY A CA 1
ATOM 1695 C C . GLY A 1 212 ? -59.558 21.740 98.039 1.00 47.59 212 GLY A C 1
ATOM 1696 O O . GLY A 1 212 ? -59.427 22.739 98.731 1.00 47.59 212 GLY A O 1
ATOM 1697 N N . LEU A 1 213 ? -60.660 21.535 97.301 1.00 46.28 213 LEU A N 1
ATOM 1698 C CA . LEU A 1 213 ? -61.606 22.638 97.022 1.00 46.28 213 LEU A CA 1
ATOM 1699 C C . LEU A 1 213 ? -63.104 22.293 97.118 1.00 46.28 213 LEU A C 1
ATOM 1701 O O . LEU A 1 213 ? -63.935 23.158 96.868 1.00 46.28 213 LEU A O 1
ATOM 1705 N N . SER A 1 214 ? -63.492 21.073 97.494 1.00 53.91 214 SER A N 1
ATOM 1706 C CA . SER A 1 214 ? -64.903 20.644 97.436 1.00 53.91 214 SER A CA 1
ATOM 1707 C C . SER A 1 214 ? -65.739 20.898 98.700 1.00 53.91 214 SER A C 1
ATOM 1709 O O . SER A 1 214 ? -66.920 20.564 98.697 1.00 53.91 214 SER A O 1
ATOM 1711 N N . ASN A 1 215 ? -65.180 21.511 99.752 1.00 52.41 215 ASN A N 1
ATOM 1712 C CA . ASN A 1 215 ? -65.892 21.736 101.023 1.00 52.41 215 ASN A CA 1
ATOM 1713 C C . ASN A 1 215 ? -66.064 23.215 101.429 1.00 52.41 215 ASN A C 1
ATOM 1715 O O . ASN A 1 215 ? -66.529 23.469 102.538 1.00 52.41 215 ASN A O 1
ATOM 1719 N N . MET A 1 216 ? -65.734 24.192 100.575 1.00 51.69 216 MET A N 1
ATOM 1720 C CA . MET A 1 216 ? -66.072 25.599 100.854 1.00 51.69 216 MET A CA 1
ATOM 1721 C C . MET A 1 216 ? -67.536 25.854 100.502 1.00 51.69 216 MET A C 1
ATOM 1723 O O . MET A 1 216 ? -67.929 25.746 99.339 1.00 51.69 216 MET A O 1
ATOM 1727 N N . LYS A 1 217 ? -68.348 26.180 101.510 1.00 65.56 217 LYS A N 1
ATOM 1728 C CA . LYS A 1 217 ? -69.723 26.626 101.292 1.00 65.56 217 LYS A CA 1
ATOM 1729 C C . LYS A 1 217 ? -69.718 28.074 100.804 1.00 65.56 217 LYS A C 1
ATOM 1731 O O . LYS A 1 217 ? -68.840 28.858 101.157 1.00 65.56 217 LYS A O 1
ATOM 1736 N N . LEU A 1 218 ? -70.714 28.430 99.995 1.00 58.97 218 LEU A N 1
ATOM 1737 C CA . LEU A 1 218 ? -70.861 29.760 99.392 1.00 58.97 218 LEU A CA 1
ATOM 1738 C C . LEU A 1 218 ? -70.878 30.885 100.448 1.00 58.97 218 LEU A C 1
ATOM 1740 O O . LEU A 1 218 ? -70.396 31.986 100.187 1.00 58.97 218 LEU A O 1
ATOM 1744 N N . GLU A 1 219 ? -71.346 30.579 101.662 1.00 64.38 219 GLU A N 1
ATOM 1745 C CA . GLU A 1 219 ? -71.374 31.511 102.792 1.00 64.38 219 GLU A CA 1
ATOM 1746 C C . GLU A 1 219 ? -69.970 31.942 103.276 1.00 64.38 219 GLU A C 1
ATOM 1748 O O . GLU A 1 219 ? -69.806 33.067 103.751 1.00 64.38 219 GLU A O 1
ATOM 1753 N N . ASP A 1 220 ? -68.938 31.105 103.103 1.00 61.91 220 ASP A N 1
ATOM 1754 C CA . ASP A 1 220 ? -67.561 31.411 103.530 1.00 61.91 220 ASP A CA 1
ATOM 1755 C C . ASP A 1 220 ? -66.841 32.365 102.558 1.00 61.91 220 ASP A C 1
ATOM 1757 O O . ASP A 1 220 ? -65.952 33.119 102.957 1.00 61.91 220 ASP A O 1
ATOM 1761 N N . LEU A 1 221 ? -67.261 32.397 101.288 1.00 61.78 221 LEU A N 1
ATOM 1762 C CA . LEU A 1 221 ? -66.746 33.322 100.269 1.00 61.78 221 LEU A CA 1
ATOM 1763 C C . LEU A 1 221 ? -67.355 34.727 100.415 1.00 61.78 221 LEU A C 1
ATOM 1765 O O . LEU A 1 221 ? -66.693 35.729 100.151 1.00 61.78 221 LEU A O 1
ATOM 1769 N N . GLN A 1 222 ? -68.589 34.813 100.918 1.00 60.25 222 GLN A N 1
ATOM 1770 C CA . GLN A 1 222 ? -69.290 36.077 101.157 1.00 60.25 222 GLN A CA 1
ATOM 1771 C C . GLN A 1 222 ? -68.735 36.846 102.371 1.00 60.25 222 GLN A C 1
ATOM 1773 O O . GLN A 1 222 ? -68.851 38.069 102.438 1.00 60.25 222 GLN A O 1
ATOM 1778 N N . ARG A 1 223 ? -68.057 36.146 103.292 1.00 58.91 223 ARG A N 1
ATOM 1779 C CA . ARG A 1 223 ? -67.369 36.728 104.457 1.00 58.91 223 ARG A CA 1
ATOM 1780 C C . ARG A 1 223 ? -66.003 37.347 104.124 1.00 58.91 223 ARG A C 1
ATOM 1782 O O . ARG A 1 223 ? -65.521 38.181 104.880 1.00 58.91 223 ARG A O 1
ATOM 1789 N N . PHE A 1 224 ? -65.398 36.954 103.002 1.00 56.25 224 PHE A N 1
ATOM 1790 C CA . PHE A 1 224 ? -64.127 37.504 102.514 1.00 56.25 224 PHE A CA 1
ATOM 1791 C C . PHE A 1 224 ? -64.311 38.807 101.723 1.00 56.25 224 PHE A C 1
ATOM 1793 O O . PHE A 1 224 ? -63.436 39.667 101.744 1.00 56.25 224 PHE A O 1
ATOM 1800 N N . VAL A 1 225 ? -65.456 38.976 101.055 1.00 60.06 225 VAL A N 1
ATOM 1801 C CA . VAL A 1 225 ? -65.774 40.186 100.274 1.00 60.06 225 VAL A CA 1
ATOM 1802 C C . VAL A 1 225 ? -66.165 41.358 101.183 1.00 60.06 225 VAL A C 1
ATOM 1804 O O . VAL A 1 225 ? -65.819 42.493 100.890 1.00 60.06 225 VAL A O 1
ATOM 1807 N N . THR A 1 226 ? -66.799 41.100 102.331 1.00 58.44 226 THR A N 1
ATOM 1808 C CA . THR A 1 226 ? -67.173 42.134 103.319 1.00 58.44 226 THR A CA 1
ATOM 1809 C C . THR A 1 226 ? -66.040 42.566 104.257 1.00 58.44 226 THR A C 1
ATOM 1811 O O . THR A 1 226 ? -66.261 43.411 105.117 1.00 58.44 226 THR A O 1
ATOM 1814 N N . GLN A 1 227 ? -64.834 42.003 104.114 1.00 54.78 227 GLN A N 1
ATOM 1815 C CA . GLN A 1 227 ? -63.622 42.428 104.837 1.00 54.78 227 GLN A CA 1
ATOM 1816 C C . GLN A 1 227 ? -62.631 43.209 103.952 1.00 54.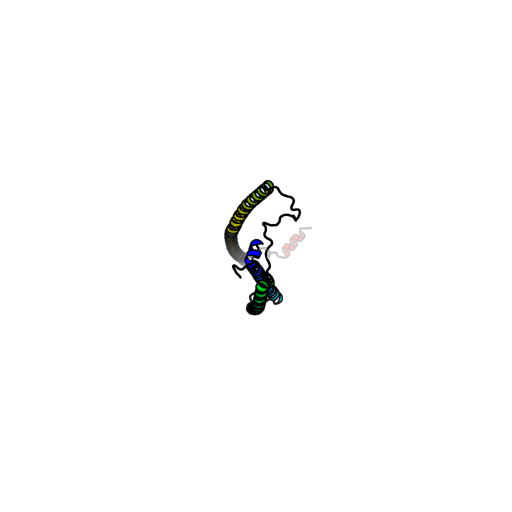78 227 GLN A C 1
ATOM 1818 O O . GLN A 1 227 ? -61.519 43.497 104.391 1.00 54.78 227 GLN A O 1
ATOM 1823 N N . LEU A 1 228 ? -63.017 43.535 102.712 1.00 51.88 228 LEU A N 1
ATOM 1824 C CA . LEU A 1 228 ? -62.219 44.304 101.747 1.00 51.88 228 LEU A CA 1
ATOM 1825 C C . LEU A 1 228 ? -62.825 45.683 101.400 1.00 51.88 228 LEU A C 1
ATOM 1827 O O . LEU A 1 228 ? -62.376 46.316 100.446 1.00 51.88 228 LEU A O 1
ATOM 1831 N N . GLU A 1 229 ? -63.780 46.161 102.203 1.00 42.84 229 GLU A N 1
ATOM 1832 C CA . GLU A 1 229 ? -64.220 47.569 102.298 1.00 42.84 229 GLU A CA 1
ATOM 1833 C C . GLU A 1 229 ? -63.939 48.102 103.709 1.00 42.84 229 GLU A C 1
ATOM 1835 O O . GLU A 1 229 ? -63.607 49.304 103.825 1.00 42.84 229 GLU A O 1
#

InterPro domains:
  IPR008685 Centromere protein Mis12 [PF05859] (10-211)
  IPR008685 Centromere protein Mis12 [PTHR14527] (6-227)